Protein AF-A0A060YU80-F1 (afdb_monomer)

InterPro domains:
  IPR000719 Protein kinase domain [PS50011] (148-220)
  IPR001245 Serine-threonine/tyrosine-protein kinase, catalytic domain [PF07714] (148-218)
  IPR003961 Fibronectin type III [PF00041] (17-57)
  IPR003961 Fibronectin type III [PS50853] (1-62)
  IPR003961 Fibronectin type III [cd00063] (3-59)
  IPR011009 Protein kinase-like domain superfamily [SSF56112] (133-217)
  IPR013783 Immunoglobulin-like fold [G3DSA:2.60.40.10] (5-70)
  IPR017441 Protein kinase, ATP binding site [PS00107] (154-180)
  IPR027936 Ephrin, transmembrane domain [PF14575] (77-145)
  IPR036116 Fibronectin type III superfamily [SSF49265] (17-59)
  IPR050449 Ephrin receptor tyrosine kinases [PTHR46877] (9-220)

Organism: Oncorhynchus mykiss (NCBI:txid8022)

Mean predicted aligned error: 19.93 Å

Foldseek 3Di:
DDDDDDDDDDDPPDDDDDDDPDPDDDDDDDDAQDKDWDWDWDADPVGIDDIDDIDIDHHHDDPDPPPPPDPPPVVVVCVVVVVVVVVVVVVVVVVVVVVVVVVVVVVVVVVVVVVVPDPDPDQDQCVVDPDLVVLQVVQFDADDPVQKDFDAFPAADPQGTWTWTWGHDVPDDIDIDIDDDGDPPDDPVSVSVVSSVNSNQSNDDDPPGDHHNGDHDDDD

Solvent-accessible surface area (backbone atoms only — not comparable to full-atom values): 14076 Å² total; per-residue (Å²): 140,88,89,89,84,89,87,82,90,86,78,93,76,86,82,84,90,83,88,70,96,57,101,67,82,87,87,76,90,73,63,62,70,36,80,44,79,45,71,53,59,56,74,57,98,93,42,73,54,71,70,47,79,79,47,75,50,66,40,64,78,64,76,67,82,72,84,74,78,74,77,52,67,65,57,58,50,50,52,54,53,50,51,54,52,50,49,53,50,52,52,50,52,49,52,51,50,49,48,52,49,47,54,56,44,54,59,48,49,61,55,48,64,66,60,75,77,54,82,82,80,69,88,74,64,58,85,78,43,96,46,40,70,57,41,25,65,74,33,30,46,82,47,65,70,90,35,52,43,85,73,47,80,76,47,77,54,97,60,24,48,28,24,35,29,38,40,45,53,91,97,51,75,72,42,82,42,81,45,78,41,77,42,86,89,64,50,73,65,57,52,42,54,56,36,36,54,48,25,56,35,32,72,52,88,51,98,91,49,80,74,59,89,51,42,75,87,81,80,132

Sequence (220 aa):
CVSPPRRLDQNERSYRIIKTSSRNTDIKGLTPLTSYVFHVRARTAAGYGEFSAPFQFMTNSVPAPIIGDGTNSTVLLVSVVGSVVLLLILISAFVISRRRSKYSKAKQDADEEKHLHQGVRIYIDPFTYEDPNQAVREFAKEIDVSCIKIEKVIGIGEFGEVCSGRLKMPGKREICVAIKTLKAGYTDKQRRDFLSEASIMGQFDHPNIIHLEGVVTKCK

Radius of gyration: 48.04 Å; Cα contacts (8 Å, |Δi|>4): 192; chains: 1; bounding box: 80×69×126 Å

pLDDT: mean 79.1, std 18.85, range [28.08, 97.88]

Secondary structure (DSSP, 8-state):
--------------------SSS------PPTT-EEEE----EETTEE-PPPPPEEEEPP--------S-S-HHHHHHHHHHHHHHHHHHHHHHHHHHHHHHHHHHHHHHHHHHHTTSTT-----GGG-S-HHHHHHHHS-B--GGGEEEEEEEEE-SSSEEEEEEE--TTS--EEEEEE-PPTT--HHHHHHHHHHHHHHTT---TTS-----B-----

Structure (mmCIF, N/CA/C/O backbone):
data_AF-A0A060YU80-F1
#
_entry.id   AF-A0A060YU80-F1
#
loop_
_atom_site.group_PDB
_atom_site.id
_atom_site.type_symbol
_atom_site.label_atom_id
_atom_site.label_alt_id
_atom_site.label_comp_id
_atom_site.label_asym_id
_atom_site.label_entity_id
_atom_site.label_seq_id
_atom_site.pdbx_PDB_ins_code
_atom_site.Cartn_x
_atom_site.Cartn_y
_atom_site.Cartn_z
_atom_site.occupancy
_atom_site.B_iso_or_equiv
_atom_site.auth_seq_id
_atom_site.auth_comp_id
_atom_site.auth_asym_id
_atom_site.auth_atom_id
_atom_site.pdbx_PDB_model_num
ATOM 1 N N . CYS A 1 1 ? 44.043 -30.364 -97.089 1.00 31.19 1 CYS A N 1
ATOM 2 C CA . CYS A 1 1 ? 43.587 -31.372 -98.069 1.00 31.19 1 CYS A CA 1
ATOM 3 C C . CYS A 1 1 ? 43.632 -32.764 -97.417 1.00 31.19 1 CYS A C 1
ATOM 5 O O . CYS A 1 1 ? 44.193 -32.871 -96.337 1.00 31.19 1 CYS A O 1
ATOM 7 N N . VAL A 1 2 ? 42.950 -33.753 -98.001 1.00 29.38 2 VAL A N 1
ATOM 8 C CA . VAL A 1 2 ? 42.229 -34.899 -97.386 1.00 29.38 2 VAL A CA 1
ATOM 9 C C . VAL A 1 2 ? 43.074 -36.184 -97.113 1.00 29.38 2 VAL A C 1
ATOM 11 O O . VAL A 1 2 ? 43.822 -36.574 -97.994 1.00 29.38 2 VAL A O 1
ATOM 14 N N . SER A 1 3 ? 42.878 -36.789 -95.915 1.00 28.08 3 SER A N 1
ATOM 15 C CA . SER A 1 3 ? 42.844 -38.197 -95.356 1.00 28.08 3 SER A CA 1
ATOM 16 C C . SER A 1 3 ? 43.769 -39.391 -95.829 1.00 28.08 3 SER A C 1
ATOM 18 O O . SER A 1 3 ? 44.531 -39.212 -96.764 1.00 28.08 3 SER A O 1
ATOM 20 N N . PRO A 1 4 ? 43.772 -40.613 -95.191 1.00 50.97 4 PRO A N 1
ATOM 21 C CA . PRO A 1 4 ? 44.812 -41.147 -94.264 1.00 50.97 4 PRO A CA 1
ATOM 22 C C . PRO A 1 4 ? 45.383 -42.566 -94.618 1.00 50.97 4 PRO A C 1
ATOM 24 O O . PRO A 1 4 ? 45.022 -43.132 -95.649 1.00 50.97 4 PRO A O 1
ATOM 27 N N . PRO A 1 5 ? 46.174 -43.220 -93.724 1.00 38.69 5 PRO A N 1
ATOM 28 C CA . PRO A 1 5 ? 45.724 -44.533 -93.223 1.00 38.69 5 PRO A CA 1
ATOM 29 C C . PRO A 1 5 ? 45.883 -44.796 -91.701 1.00 38.69 5 PRO A C 1
ATOM 31 O O . PRO A 1 5 ? 46.775 -44.298 -91.025 1.00 38.69 5 PRO A O 1
ATOM 34 N N . ARG A 1 6 ? 44.934 -45.624 -91.231 1.00 32.06 6 ARG A N 1
ATOM 35 C CA . ARG A 1 6 ? 44.745 -46.394 -89.969 1.00 32.06 6 ARG A CA 1
ATOM 36 C C . ARG A 1 6 ? 45.991 -47.206 -89.547 1.00 32.06 6 ARG A C 1
ATOM 38 O O . ARG A 1 6 ? 46.773 -47.516 -90.430 1.00 32.06 6 ARG A O 1
ATOM 45 N N . ARG A 1 7 ? 46.247 -47.712 -88.326 1.00 29.56 7 ARG A N 1
ATOM 46 C CA . ARG A 1 7 ? 45.612 -48.040 -87.007 1.00 29.56 7 ARG A CA 1
ATOM 47 C C . ARG A 1 7 ? 46.837 -48.222 -86.041 1.00 29.56 7 ARG A C 1
ATOM 49 O O . ARG A 1 7 ? 47.929 -48.433 -86.551 1.00 29.56 7 ARG A O 1
ATOM 56 N N . LEU A 1 8 ? 46.818 -48.149 -84.708 1.00 31.52 8 LEU A N 1
ATOM 57 C CA . LEU A 1 8 ? 46.013 -48.863 -83.711 1.00 31.52 8 LEU A CA 1
ATOM 58 C C . LEU A 1 8 ? 45.947 -48.043 -82.396 1.00 31.52 8 LEU A C 1
ATOM 60 O O . LEU A 1 8 ? 46.958 -47.534 -81.926 1.00 31.52 8 LEU A O 1
ATOM 64 N N . ASP A 1 9 ? 44.732 -47.980 -81.855 1.00 34.34 9 ASP A N 1
ATOM 65 C CA . ASP A 1 9 ? 44.315 -48.112 -80.450 1.00 34.34 9 ASP A CA 1
ATOM 66 C C . ASP A 1 9 ? 44.888 -47.175 -79.364 1.00 34.34 9 ASP A C 1
ATOM 68 O O . ASP A 1 9 ? 46.003 -47.329 -78.883 1.00 34.34 9 ASP A O 1
ATOM 72 N N . GLN A 1 10 ? 44.037 -46.268 -78.860 1.00 35.19 10 GLN A N 1
ATOM 73 C CA . GLN A 1 10 ? 43.285 -46.433 -77.597 1.00 35.19 10 GLN A CA 1
ATOM 74 C C . GLN A 1 10 ? 42.981 -45.057 -76.958 1.00 35.19 10 GLN A C 1
ATOM 76 O O . GLN A 1 10 ? 43.879 -44.289 -76.620 1.00 35.19 10 GLN A O 1
ATOM 81 N N . ASN A 1 11 ? 41.686 -44.799 -76.746 1.00 36.91 11 ASN A N 1
ATOM 82 C CA . ASN A 1 11 ? 41.065 -43.633 -76.099 1.00 36.91 11 ASN A CA 1
ATOM 83 C C . ASN A 1 11 ? 40.801 -42.407 -77.006 1.00 36.91 11 ASN A C 1
ATOM 85 O O . ASN A 1 11 ? 41.721 -41.723 -77.454 1.00 36.91 11 ASN A O 1
ATOM 89 N N . GLU A 1 12 ? 39.518 -42.105 -77.244 1.00 46.00 12 GLU A N 1
ATOM 90 C CA . GLU A 1 12 ? 39.024 -40.915 -77.953 1.00 46.00 12 GLU A CA 1
ATOM 91 C C . GLU A 1 12 ? 39.434 -39.621 -77.226 1.00 46.00 12 GLU A C 1
ATOM 93 O O . GLU A 1 12 ? 38.666 -39.011 -76.485 1.00 46.00 12 GLU A O 1
ATOM 98 N N . ARG A 1 13 ? 40.665 -39.152 -77.440 1.00 56.94 13 ARG A N 1
ATOM 99 C CA . ARG A 1 13 ? 41.054 -37.785 -77.079 1.00 56.94 13 ARG A CA 1
ATOM 100 C C . ARG A 1 13 ? 40.528 -36.834 -78.148 1.00 56.94 13 ARG A C 1
ATOM 102 O O . ARG A 1 13 ? 41.214 -36.542 -79.126 1.00 56.94 13 ARG A O 1
ATOM 109 N N . SER A 1 14 ? 39.309 -36.334 -77.964 1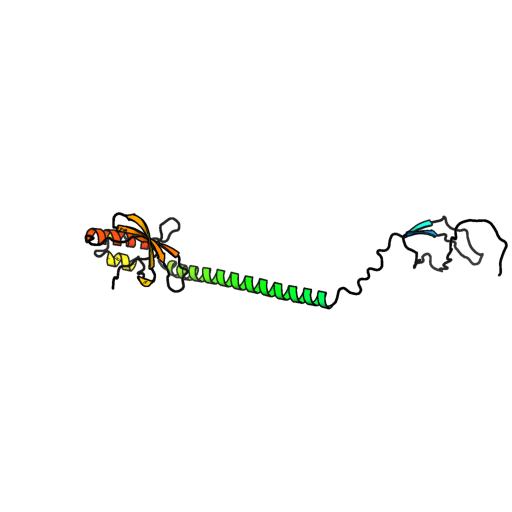.00 68.12 14 SER A N 1
ATOM 110 C CA . SER A 1 14 ? 38.806 -35.205 -78.749 1.00 68.12 14 SER A CA 1
ATOM 111 C C . SER A 1 14 ? 39.713 -33.990 -78.518 1.00 68.12 14 SER A C 1
ATOM 113 O O . SER A 1 14 ? 39.797 -33.491 -77.394 1.00 68.12 14 SER A O 1
ATOM 115 N N . TYR A 1 15 ? 40.403 -33.507 -79.553 1.00 73.44 15 TYR A N 1
ATOM 116 C CA . TYR A 1 15 ? 41.220 -32.294 -79.467 1.00 73.44 15 TYR A CA 1
ATOM 117 C C . TYR A 1 15 ? 40.492 -31.107 -80.104 1.00 73.44 15 TYR A C 1
ATOM 119 O O . TYR A 1 15 ? 39.806 -31.240 -81.116 1.00 73.44 15 TYR A O 1
ATOM 127 N N . ARG A 1 16 ? 40.658 -29.916 -79.519 1.00 80.31 16 ARG A N 1
ATOM 128 C CA . ARG A 1 16 ? 40.102 -28.658 -80.033 1.00 80.31 16 ARG A CA 1
ATOM 129 C C . ARG A 1 16 ? 41.232 -27.661 -80.253 1.00 80.31 16 ARG A C 1
ATOM 131 O O . ARG A 1 16 ? 42.012 -27.410 -79.341 1.00 80.31 16 ARG A O 1
ATOM 138 N N . ILE A 1 17 ? 41.318 -27.084 -81.453 1.00 83.81 17 ILE A N 1
ATOM 139 C CA . ILE A 1 17 ? 42.334 -26.075 -81.789 1.00 83.81 17 ILE A CA 1
ATOM 140 C C . ILE A 1 17 ? 41.702 -24.689 -81.700 1.00 83.81 17 ILE A C 1
ATOM 142 O O . ILE A 1 17 ? 40.735 -24.403 -82.401 1.00 83.81 17 ILE A O 1
ATOM 146 N N . ILE A 1 18 ? 42.283 -23.820 -80.876 1.00 84.69 18 ILE A N 1
ATOM 147 C CA . ILE A 1 18 ? 41.878 -22.419 -80.735 1.00 84.69 18 ILE A CA 1
ATOM 148 C C . ILE A 1 18 ? 42.998 -21.550 -81.305 1.00 84.69 18 ILE A C 1
ATOM 150 O O . ILE A 1 18 ? 44.165 -21.726 -80.962 1.00 84.69 18 ILE A O 1
ATOM 154 N N . LYS A 1 19 ? 42.652 -20.633 -82.213 1.00 87.06 19 LYS A N 1
ATOM 155 C CA . LYS A 1 19 ? 43.592 -19.661 -82.784 1.00 87.06 19 LYS A CA 1
ATOM 156 C C . LYS A 1 19 ? 43.315 -18.299 -82.161 1.00 87.06 19 LYS A C 1
ATOM 158 O O . LYS A 1 19 ? 42.181 -17.839 -82.196 1.00 87.06 19 LYS A O 1
ATOM 163 N N . THR A 1 20 ? 44.349 -17.664 -81.627 1.00 85.94 20 THR A N 1
ATOM 164 C CA . THR A 1 20 ? 44.288 -16.308 -81.074 1.00 85.94 20 THR A CA 1
ATOM 165 C C . THR A 1 20 ? 45.478 -15.502 -81.588 1.00 85.94 20 THR A C 1
ATOM 167 O O . THR A 1 20 ? 46.553 -16.058 -81.818 1.00 85.94 20 THR A O 1
ATOM 170 N N . SER A 1 21 ? 45.275 -14.205 -81.813 1.00 84.62 21 SER A N 1
ATOM 171 C CA . SER A 1 21 ? 46.341 -13.234 -82.093 1.00 84.62 21 SER A CA 1
ATOM 172 C C . SER A 1 21 ? 46.919 -12.619 -80.812 1.00 84.62 21 SER A C 1
ATOM 174 O O . SER A 1 21 ? 47.968 -11.982 -80.859 1.00 84.62 21 SER A O 1
ATOM 176 N N . SER A 1 22 ? 46.250 -12.817 -79.673 1.00 86.56 22 SER A N 1
ATOM 177 C CA . SER A 1 22 ? 46.663 -12.328 -78.355 1.00 86.56 22 SER A CA 1
ATOM 178 C C . SER A 1 22 ? 47.533 -13.352 -77.625 1.00 86.56 22 SER A C 1
ATOM 180 O O . SER A 1 22 ? 47.470 -14.550 -77.891 1.00 86.56 22 SER A O 1
ATOM 182 N N . ARG A 1 23 ? 48.321 -12.898 -76.640 1.00 84.88 23 ARG A N 1
ATOM 183 C CA . ARG A 1 23 ? 49.135 -13.783 -75.779 1.00 84.88 23 ARG A CA 1
ATOM 184 C C . ARG A 1 23 ? 48.319 -14.545 -74.719 1.00 84.88 23 ARG A C 1
ATOM 186 O O . ARG A 1 23 ? 48.899 -15.296 -73.944 1.00 84.88 23 ARG A O 1
ATOM 193 N N . ASN A 1 24 ? 46.998 -14.365 -74.678 1.00 84.12 24 ASN A N 1
ATOM 194 C CA . ASN A 1 24 ? 46.066 -15.081 -73.806 1.00 84.12 24 ASN A CA 1
ATOM 195 C C . ASN A 1 24 ? 44.767 -15.438 -74.561 1.00 84.12 24 ASN A C 1
ATOM 197 O O . ASN A 1 24 ? 44.480 -14.897 -75.634 1.00 84.12 24 ASN A O 1
ATOM 201 N N . THR A 1 25 ? 44.005 -16.395 -74.028 1.00 83.94 25 THR A N 1
ATOM 202 C CA . THR A 1 25 ? 42.671 -16.766 -74.522 1.00 83.94 25 THR A CA 1
ATOM 203 C C . THR A 1 25 ? 41.894 -17.513 -73.436 1.00 83.94 25 THR A C 1
ATOM 205 O O . THR A 1 25 ? 42.474 -18.337 -72.729 1.00 83.94 25 THR A O 1
ATOM 208 N N . ASP A 1 26 ? 40.591 -17.245 -73.323 1.00 84.75 26 ASP A N 1
ATOM 209 C CA . ASP A 1 26 ? 39.707 -17.929 -72.377 1.00 84.75 26 ASP A CA 1
ATOM 210 C C . ASP A 1 26 ? 39.054 -19.152 -73.023 1.00 84.75 26 ASP A C 1
ATOM 212 O O . ASP A 1 26 ? 38.343 -19.053 -74.028 1.00 84.75 26 ASP A O 1
ATOM 216 N N . ILE A 1 27 ? 39.241 -20.321 -72.412 1.00 82.75 27 ILE A N 1
ATOM 217 C CA . ILE A 1 27 ? 38.689 -21.584 -72.904 1.00 82.75 27 ILE A CA 1
ATOM 218 C C . ILE A 1 27 ? 37.433 -21.924 -72.099 1.00 82.75 27 ILE A C 1
ATOM 220 O O . ILE A 1 27 ? 37.511 -22.372 -70.959 1.00 82.75 27 ILE A O 1
ATOM 224 N N . LYS A 1 28 ? 36.260 -21.717 -72.707 1.00 82.38 28 LYS A N 1
ATOM 225 C CA . LYS A 1 28 ? 34.949 -21.984 -72.090 1.00 82.38 28 LYS A CA 1
ATOM 226 C C . LYS A 1 28 ? 34.367 -23.335 -72.529 1.00 82.38 28 LYS A C 1
ATOM 228 O O . LYS A 1 28 ? 34.783 -23.910 -73.545 1.00 82.38 28 LYS A O 1
ATOM 233 N N . GLY A 1 29 ? 33.381 -23.814 -71.765 1.00 78.81 29 GLY A N 1
ATOM 234 C CA . GLY A 1 29 ? 32.619 -25.032 -72.066 1.00 78.81 29 GLY A CA 1
ATOM 235 C C . GLY A 1 29 ? 33.415 -26.324 -71.877 1.00 78.81 29 GLY A C 1
ATOM 236 O O . GLY A 1 29 ? 33.301 -27.229 -72.696 1.00 78.81 29 GLY A O 1
ATOM 237 N N . LEU A 1 30 ? 34.270 -26.380 -70.853 1.00 82.25 30 LEU A N 1
ATOM 238 C CA . LEU A 1 30 ? 34.948 -27.612 -70.452 1.00 82.25 30 LEU A CA 1
ATOM 239 C C . LEU A 1 30 ? 33.986 -28.475 -69.628 1.00 82.25 30 LEU A C 1
ATOM 241 O O . LEU A 1 30 ? 33.273 -27.956 -68.767 1.00 82.25 30 LEU A O 1
ATOM 245 N N . THR A 1 31 ? 33.977 -29.779 -69.880 1.00 80.38 31 THR A N 1
ATOM 246 C CA . THR A 1 31 ? 33.175 -30.736 -69.117 1.00 80.38 31 THR A CA 1
ATOM 247 C C . THR A 1 31 ? 33.668 -30.760 -67.666 1.00 80.38 31 THR A C 1
ATOM 249 O O . THR A 1 31 ? 34.886 -30.756 -67.452 1.00 80.38 31 THR A O 1
ATOM 252 N N . PRO A 1 32 ? 32.777 -30.755 -66.657 1.00 80.25 32 PRO A N 1
ATOM 253 C CA . PRO A 1 32 ? 33.172 -30.889 -65.255 1.00 80.25 32 PRO A CA 1
ATOM 254 C C . PRO A 1 32 ? 33.899 -32.210 -64.984 1.00 80.25 32 PRO A C 1
ATOM 256 O O . PRO A 1 32 ? 33.696 -33.191 -65.701 1.00 80.25 32 PRO A O 1
ATOM 259 N N . LEU A 1 33 ? 34.726 -32.241 -63.935 1.00 78.69 33 LEU A N 1
ATOM 260 C CA . LEU A 1 33 ? 35.440 -33.439 -63.475 1.00 78.69 33 LEU A CA 1
ATOM 261 C C . LEU A 1 33 ? 36.264 -34.141 -64.572 1.00 78.69 33 LEU A C 1
ATOM 263 O O . LEU A 1 33 ? 36.452 -35.355 -64.549 1.00 78.69 33 LEU A O 1
ATOM 267 N N . THR A 1 34 ? 36.731 -33.379 -65.561 1.00 79.69 34 THR A N 1
ATOM 268 C CA . THR A 1 34 ? 37.419 -33.901 -66.744 1.00 79.69 34 THR A CA 1
ATOM 269 C C . THR A 1 34 ? 38.826 -33.319 -66.812 1.00 79.69 34 THR A C 1
ATOM 271 O O . THR A 1 34 ? 39.027 -32.115 -66.637 1.00 79.69 34 THR A O 1
ATOM 274 N N . SER A 1 35 ? 39.815 -34.182 -67.055 1.00 81.56 35 SER A N 1
ATOM 275 C CA . SER A 1 35 ? 41.212 -33.777 -67.232 1.00 81.56 35 SER A CA 1
ATOM 276 C C . SER A 1 35 ? 41.469 -33.346 -68.675 1.00 81.56 35 SER A C 1
ATOM 278 O O . SER A 1 35 ? 41.198 -34.097 -69.614 1.00 81.56 35 SER A O 1
ATOM 280 N N . TYR A 1 36 ? 42.004 -32.139 -68.850 1.00 80.88 36 TYR A N 1
ATOM 281 C CA . TYR A 1 36 ? 42.366 -31.565 -70.141 1.00 80.88 36 TYR A CA 1
ATOM 282 C C . TYR A 1 36 ? 43.872 -31.328 -70.231 1.00 80.88 36 TYR A C 1
ATOM 284 O O . TYR A 1 36 ? 44.515 -30.931 -69.259 1.00 80.88 36 TYR A O 1
ATOM 292 N N . VAL A 1 37 ? 44.425 -31.529 -71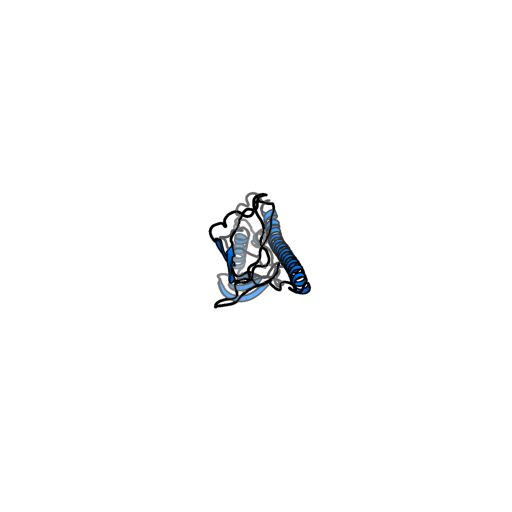.430 1.00 85.31 37 VAL A N 1
ATOM 293 C CA . VAL A 1 37 ? 45.830 -31.249 -71.747 1.00 85.31 37 VAL A CA 1
ATOM 294 C C . VAL A 1 37 ? 45.896 -30.122 -72.768 1.00 85.31 37 VAL A C 1
ATOM 296 O O . VAL A 1 37 ? 45.290 -30.208 -73.837 1.00 85.31 37 VAL A O 1
ATOM 299 N N . PHE A 1 38 ? 46.651 -29.075 -72.449 1.00 86.69 38 PHE A N 1
ATOM 300 C CA . PHE A 1 38 ? 46.834 -27.905 -73.296 1.00 86.69 38 PHE A CA 1
ATOM 301 C C . PHE A 1 38 ? 48.263 -27.836 -73.835 1.00 86.69 38 PHE A C 1
ATOM 303 O O . PHE A 1 38 ? 49.231 -27.985 -73.089 1.00 86.69 38 PHE A O 1
ATOM 310 N N . HIS A 1 39 ? 48.376 -27.557 -75.134 1.00 86.75 39 HIS A N 1
ATOM 311 C CA . HIS A 1 39 ? 49.628 -27.252 -75.822 1.00 86.75 39 HIS A CA 1
ATOM 312 C C . HIS A 1 39 ? 49.459 -25.963 -76.622 1.00 86.75 39 HIS A C 1
ATOM 314 O O . HIS A 1 39 ? 48.456 -25.785 -77.317 1.00 86.75 39 HIS A O 1
ATOM 320 N N . VAL A 1 40 ? 50.451 -25.080 -76.561 1.00 89.75 40 VAL A N 1
ATOM 321 C CA . VAL A 1 40 ? 50.448 -23.801 -77.278 1.00 89.75 40 VAL A CA 1
ATOM 322 C C . VAL A 1 40 ? 51.640 -23.766 -78.222 1.00 89.75 40 VAL A C 1
ATOM 324 O O . VAL A 1 40 ? 52.723 -24.205 -77.864 1.00 89.75 40 VAL A O 1
ATOM 327 N N . ARG A 1 41 ? 51.464 -23.235 -79.432 1.00 90.75 41 ARG A N 1
ATOM 328 C CA . ARG A 1 41 ? 52.575 -22.939 -80.347 1.00 90.75 41 ARG A CA 1
ATOM 329 C C . ARG A 1 41 ? 52.360 -21.599 -81.027 1.00 90.75 41 ARG A C 1
ATOM 331 O O . ARG A 1 41 ? 51.221 -21.235 -81.328 1.00 90.75 41 ARG A O 1
ATOM 338 N N . ALA A 1 42 ? 53.445 -20.885 -81.300 1.00 90.06 42 ALA A N 1
ATOM 339 C CA . ALA A 1 42 ? 53.392 -19.632 -82.045 1.00 90.06 42 ALA A CA 1
ATOM 340 C C . ALA A 1 42 ? 53.289 -19.891 -83.558 1.00 90.06 42 ALA A C 1
ATOM 342 O O . ALA A 1 42 ? 53.769 -20.907 -84.061 1.00 90.06 42 ALA A O 1
ATOM 343 N N . ARG A 1 43 ? 52.679 -18.961 -84.301 1.00 88.38 43 ARG A N 1
ATOM 344 C CA . ARG A 1 43 ? 52.679 -18.953 -85.771 1.00 88.38 43 ARG A CA 1
ATOM 345 C C . ARG A 1 43 ? 53.272 -17.636 -86.261 1.00 88.38 43 ARG A C 1
ATOM 347 O O . ARG A 1 43 ? 52.785 -16.577 -85.877 1.00 88.38 43 ARG A O 1
ATOM 354 N N . THR A 1 44 ? 54.277 -17.710 -87.124 1.00 85.50 44 THR A N 1
ATOM 355 C CA . THR A 1 44 ? 54.897 -16.565 -87.805 1.00 85.50 44 THR A CA 1
ATOM 356 C C . THR A 1 44 ? 54.714 -16.695 -89.321 1.00 85.50 44 THR A C 1
ATOM 358 O O . THR A 1 44 ? 54.143 -17.677 -89.805 1.00 85.50 44 THR A O 1
ATOM 361 N N . ALA A 1 45 ? 55.192 -15.715 -90.092 1.00 86.19 45 ALA A N 1
ATOM 362 C CA . ALA A 1 45 ? 55.184 -15.787 -91.557 1.00 86.19 45 ALA A CA 1
ATOM 363 C C . ALA A 1 45 ? 55.983 -16.991 -92.102 1.00 86.19 45 ALA A C 1
ATOM 365 O O . ALA A 1 45 ? 55.664 -17.491 -93.176 1.00 86.19 45 ALA A O 1
ATOM 366 N N . ALA A 1 46 ? 56.965 -17.490 -91.339 1.00 83.31 46 ALA A N 1
ATOM 367 C CA . ALA A 1 46 ? 57.776 -18.656 -91.689 1.00 83.31 46 ALA A CA 1
ATOM 368 C C . ALA A 1 46 ? 57.107 -20.006 -91.354 1.00 83.31 46 ALA A C 1
ATOM 370 O O . ALA A 1 46 ? 57.602 -21.047 -91.772 1.00 83.31 46 ALA A O 1
ATOM 371 N N . GLY A 1 47 ? 55.988 -20.014 -90.615 1.00 88.56 47 GLY A N 1
ATOM 372 C CA . GLY A 1 47 ? 55.260 -21.237 -90.266 1.00 88.56 47 GLY A CA 1
ATOM 373 C C . GLY A 1 47 ? 54.879 -21.339 -88.790 1.00 88.56 47 GLY A C 1
ATOM 374 O O . GLY A 1 47 ? 54.731 -20.340 -88.088 1.00 88.56 47 GLY A O 1
ATOM 375 N N . TYR A 1 48 ? 54.653 -22.567 -88.327 1.00 89.31 48 TYR A N 1
ATOM 376 C CA . TYR A 1 48 ? 54.363 -22.864 -86.924 1.00 89.31 48 TYR A CA 1
ATOM 377 C C . TYR A 1 48 ? 55.660 -23.190 -86.181 1.00 89.31 48 TYR A C 1
ATOM 379 O O . TYR A 1 48 ? 56.450 -23.987 -86.674 1.00 89.31 48 TYR A O 1
ATOM 387 N N . GLY A 1 49 ? 55.853 -22.595 -85.005 1.00 87.88 49 GLY A N 1
ATOM 388 C CA . GLY A 1 49 ? 56.927 -22.975 -84.090 1.00 87.88 49 GLY A CA 1
ATOM 389 C C . GLY A 1 49 ? 56.612 -24.260 -83.320 1.00 87.88 49 GLY A C 1
ATOM 390 O O . GLY A 1 49 ? 55.521 -24.829 -83.445 1.00 87.88 49 GLY A O 1
ATOM 391 N N . GLU A 1 50 ? 57.569 -24.671 -82.492 1.00 90.38 50 GLU A N 1
ATOM 392 C CA . GLU A 1 50 ? 57.442 -25.820 -81.596 1.00 90.38 50 GLU A CA 1
ATOM 393 C C . GLU A 1 50 ? 56.304 -25.648 -80.581 1.00 90.38 50 GLU A C 1
ATOM 395 O O . GLU A 1 50 ? 55.921 -24.532 -80.206 1.00 90.38 50 GLU A O 1
ATOM 400 N N . PHE A 1 51 ? 55.749 -26.777 -80.143 1.00 89.06 51 PHE A N 1
ATOM 401 C CA . PHE A 1 51 ? 54.755 -26.789 -79.076 1.00 89.06 51 PHE A CA 1
ATOM 402 C C . PHE A 1 51 ? 55.403 -26.551 -77.711 1.00 89.06 51 PHE A C 1
ATOM 404 O O . PHE A 1 51 ? 56.510 -27.002 -77.428 1.00 89.06 51 PHE A O 1
ATOM 411 N N . SER A 1 52 ? 54.666 -25.874 -76.835 1.00 88.94 52 SER A N 1
ATOM 412 C CA . SER A 1 52 ? 54.997 -25.743 -75.424 1.00 88.94 52 SER A CA 1
ATOM 413 C C . SER A 1 52 ? 54.929 -27.093 -74.707 1.00 88.94 52 SER A C 1
ATOM 415 O O . SER A 1 52 ? 54.245 -28.025 -75.151 1.00 88.94 52 SER A O 1
ATOM 417 N N . ALA A 1 53 ? 55.556 -27.152 -73.529 1.00 85.12 53 ALA A N 1
ATOM 418 C CA . ALA A 1 53 ? 55.339 -28.242 -72.586 1.00 85.12 53 ALA A CA 1
ATOM 419 C C . ALA A 1 53 ? 53.829 -28.424 -72.300 1.00 85.12 53 ALA A C 1
ATOM 421 O O . ALA A 1 53 ? 53.097 -27.424 -72.255 1.00 85.12 53 ALA A O 1
ATOM 422 N N . PRO A 1 54 ? 53.351 -29.675 -72.143 1.00 83.19 54 PRO A N 1
ATOM 423 C CA . PRO A 1 54 ? 51.953 -29.951 -71.840 1.00 83.19 54 PRO A CA 1
ATOM 424 C C . PRO A 1 54 ? 51.578 -29.355 -70.489 1.00 83.19 54 PRO A C 1
ATOM 426 O O . PRO A 1 54 ? 52.211 -29.647 -69.476 1.00 83.19 54 PRO A O 1
ATOM 429 N N . PHE A 1 55 ? 50.499 -28.584 -70.466 1.00 82.19 55 PHE A N 1
ATOM 430 C CA . PHE A 1 55 ? 49.870 -28.158 -69.225 1.00 82.19 55 PHE A CA 1
ATOM 431 C C . PHE A 1 55 ? 48.607 -28.984 -68.993 1.00 82.19 55 PHE A C 1
ATOM 433 O O . PHE A 1 55 ? 47.698 -28.969 -69.824 1.00 82.19 55 PHE A O 1
ATOM 440 N N . GLN A 1 56 ? 48.561 -29.730 -67.889 1.00 81.81 56 GLN A N 1
ATOM 441 C CA . GLN A 1 56 ? 47.404 -30.547 -67.528 1.00 81.81 56 GLN A CA 1
ATOM 442 C C . GLN A 1 56 ? 46.578 -29.844 -66.459 1.00 81.81 56 GLN A C 1
ATOM 444 O O . GLN A 1 56 ? 47.118 -29.365 -65.464 1.00 81.81 56 GLN A O 1
ATOM 449 N N . PHE A 1 57 ? 45.267 -29.804 -66.662 1.00 78.88 57 PHE A N 1
ATOM 450 C CA . PHE A 1 57 ? 44.338 -29.191 -65.725 1.00 78.88 57 PHE A CA 1
ATOM 451 C C . PHE A 1 57 ? 43.052 -30.011 -65.638 1.00 78.88 57 PHE A C 1
ATOM 453 O O . PHE A 1 57 ? 42.454 -30.339 -66.664 1.00 78.88 57 PHE A O 1
ATOM 460 N N . MET A 1 58 ? 42.613 -30.317 -64.416 1.00 79.50 58 MET A N 1
ATOM 461 C CA . MET A 1 58 ? 41.338 -30.983 -64.159 1.00 79.50 58 MET A CA 1
ATOM 462 C C . MET A 1 58 ? 40.296 -29.953 -63.735 1.00 79.50 58 MET A C 1
ATOM 464 O O . MET A 1 58 ? 40.529 -29.160 -62.823 1.00 79.50 58 MET A O 1
ATOM 468 N N . THR A 1 59 ? 39.141 -29.961 -64.394 1.00 78.25 59 THR A N 1
ATOM 469 C CA . THR A 1 59 ? 38.021 -29.109 -63.994 1.00 78.25 59 THR A CA 1
ATOM 470 C C . THR A 1 59 ? 37.435 -29.611 -62.676 1.00 78.25 59 THR A C 1
ATOM 472 O O . THR A 1 59 ? 37.094 -30.784 -62.531 1.00 78.25 59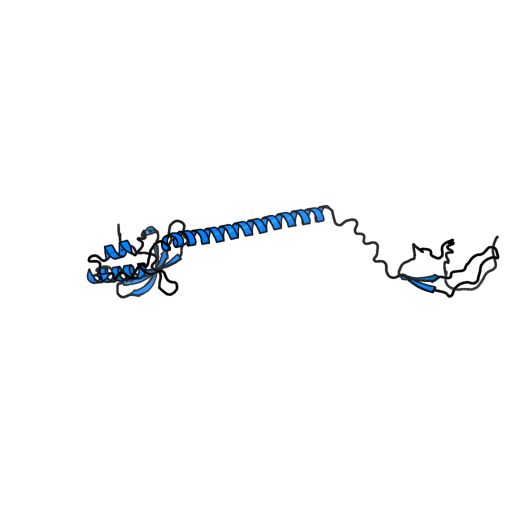 THR A O 1
ATOM 475 N N . ASN A 1 60 ? 37.304 -28.719 -61.696 1.00 71.50 60 ASN A N 1
ATOM 476 C CA . ASN A 1 60 ? 36.619 -29.038 -60.445 1.00 71.50 60 ASN A CA 1
ATOM 477 C C . ASN A 1 60 ? 35.111 -29.202 -60.689 1.00 71.50 60 ASN A C 1
ATOM 479 O O . ASN A 1 60 ? 34.582 -28.721 -61.695 1.00 71.50 60 ASN A O 1
ATOM 483 N N . SER A 1 61 ? 34.411 -29.877 -59.7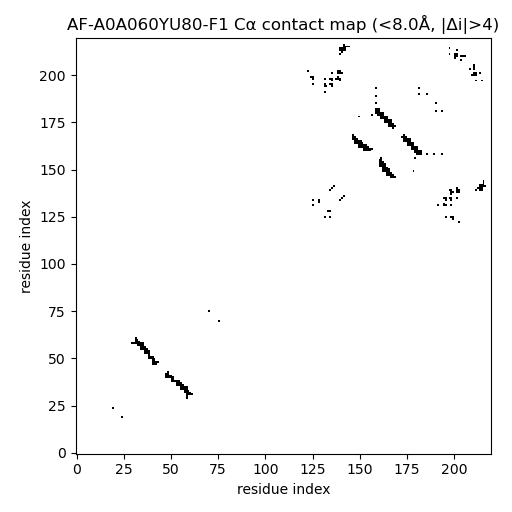72 1.00 53.12 61 SER A N 1
ATOM 484 C CA . SER A 1 61 ? 32.950 -29.943 -59.790 1.00 53.12 61 SER A CA 1
ATOM 485 C C . SER A 1 61 ? 32.392 -28.522 -59.793 1.00 53.12 61 SER A C 1
ATOM 487 O O . SER A 1 61 ? 32.480 -27.810 -58.791 1.00 53.12 61 SER A O 1
ATOM 489 N N . VAL A 1 62 ? 31.823 -28.092 -60.916 1.00 55.00 62 VAL A N 1
ATOM 490 C CA . VAL A 1 62 ? 30.903 -26.959 -60.887 1.00 55.00 62 VAL A CA 1
ATOM 491 C C . VAL A 1 62 ? 29.763 -27.430 -59.982 1.00 55.00 62 VAL A C 1
ATOM 493 O O . VAL A 1 62 ? 29.285 -28.552 -60.195 1.00 55.00 62 VAL A O 1
ATOM 496 N N . PRO A 1 63 ? 29.327 -26.661 -58.966 1.00 48.09 63 PRO A N 1
ATOM 497 C CA . PRO A 1 63 ? 28.006 -26.905 -58.412 1.00 48.09 63 PRO A CA 1
ATOM 498 C C . PRO A 1 63 ? 27.086 -26.994 -59.626 1.00 48.09 63 PRO A C 1
ATOM 500 O O . PRO A 1 63 ? 27.187 -26.140 -60.515 1.00 48.09 63 PRO A O 1
ATOM 503 N N . ALA A 1 64 ? 26.279 -28.053 -59.727 1.00 46.91 64 ALA A N 1
ATOM 504 C CA . ALA A 1 64 ? 25.226 -28.118 -60.734 1.00 46.91 64 ALA A CA 1
ATOM 505 C C . ALA A 1 64 ? 24.586 -26.726 -60.844 1.00 46.91 64 ALA A C 1
ATOM 507 O O . ALA A 1 64 ? 24.516 -26.056 -59.805 1.00 46.91 64 ALA A O 1
ATOM 508 N N . PRO A 1 65 ? 24.166 -26.253 -62.036 1.00 45.19 65 PRO A N 1
ATOM 509 C CA . PRO A 1 65 ? 23.382 -25.031 -62.091 1.00 45.19 65 PRO A CA 1
ATOM 510 C C . PRO A 1 65 ? 22.281 -25.224 -61.062 1.00 45.19 65 PRO A C 1
ATOM 512 O O . PRO A 1 65 ? 21.470 -26.143 -61.189 1.00 45.19 65 PRO A O 1
ATOM 515 N N . ILE A 1 66 ? 22.369 -24.473 -59.960 1.00 44.28 66 ILE A N 1
ATOM 516 C CA . ILE A 1 66 ? 21.358 -24.529 -58.931 1.00 44.28 66 ILE A CA 1
ATOM 517 C C . ILE A 1 66 ? 20.140 -24.119 -59.727 1.00 44.28 66 ILE A C 1
ATOM 519 O O . ILE A 1 66 ? 20.091 -23.008 -60.258 1.00 44.28 66 ILE A O 1
ATOM 523 N N . ILE A 1 67 ? 19.208 -25.053 -59.892 1.00 43.66 67 ILE A N 1
ATOM 524 C CA . ILE A 1 67 ? 17.833 -24.734 -60.227 1.00 43.66 67 ILE A CA 1
ATOM 525 C C . ILE A 1 67 ? 17.343 -23.945 -59.007 1.00 43.66 67 ILE A C 1
ATOM 527 O O . ILE A 1 67 ? 16.739 -24.465 -58.080 1.00 43.66 67 ILE A O 1
ATOM 531 N N . GLY A 1 68 ? 17.783 -22.694 -58.957 1.00 44.62 68 GLY A N 1
ATOM 532 C CA . GLY A 1 68 ? 17.320 -21.594 -58.146 1.00 44.62 68 GLY A CA 1
ATOM 533 C C . GLY A 1 68 ? 16.588 -20.660 -59.091 1.00 44.62 68 GLY A C 1
ATOM 534 O O . GLY A 1 68 ? 16.843 -19.464 -59.111 1.00 44.62 68 GLY A O 1
ATOM 535 N N . ASP A 1 69 ? 15.728 -21.246 -59.918 1.00 49.25 69 ASP A N 1
ATOM 536 C CA . ASP A 1 69 ? 14.602 -20.562 -60.515 1.00 49.25 69 ASP A CA 1
ATOM 537 C C . ASP A 1 69 ? 13.370 -21.225 -59.893 1.00 49.25 69 ASP A C 1
ATOM 539 O O . ASP A 1 69 ? 13.047 -22.373 -60.200 1.00 49.25 69 ASP A O 1
ATOM 543 N N . GLY A 1 70 ? 12.794 -20.564 -58.883 1.00 52.78 70 GLY A N 1
ATOM 544 C CA . GLY A 1 70 ? 11.613 -21.057 -58.171 1.00 52.78 70 GLY A CA 1
ATOM 545 C C . GLY A 1 70 ? 11.716 -21.210 -56.649 1.00 52.78 70 GLY A C 1
ATOM 546 O O . GLY A 1 70 ? 11.105 -22.122 -56.098 1.00 52.78 70 GLY A O 1
ATOM 547 N N . THR A 1 71 ? 12.382 -20.313 -55.910 1.00 56.69 71 THR A N 1
ATOM 548 C CA . THR A 1 71 ? 11.839 -19.999 -54.575 1.00 56.69 71 THR A CA 1
ATOM 549 C C . THR A 1 71 ? 10.596 -19.149 -54.809 1.00 56.69 71 THR A C 1
ATOM 551 O O . THR A 1 71 ? 10.686 -17.997 -55.224 1.00 56.69 71 THR A O 1
ATOM 554 N N . ASN A 1 72 ? 9.423 -19.768 -54.647 1.00 62.75 72 ASN A N 1
ATOM 555 C CA . ASN A 1 72 ? 8.112 -19.175 -54.912 1.00 62.75 72 ASN A CA 1
ATOM 556 C C . ASN A 1 72 ? 8.077 -17.708 -54.453 1.00 62.75 72 ASN A C 1
ATOM 558 O O . ASN A 1 72 ? 8.176 -17.438 -53.257 1.00 62.75 72 ASN A O 1
ATOM 562 N N . SER A 1 73 ? 7.942 -16.760 -55.387 1.00 62.88 73 SER A N 1
ATOM 563 C CA . SER A 1 73 ? 7.882 -15.316 -55.094 1.00 62.88 73 SER A CA 1
ATOM 564 C C . SER A 1 73 ? 6.867 -14.993 -53.981 1.00 62.88 73 SER A C 1
ATOM 566 O O . SER A 1 73 ? 7.091 -14.113 -53.152 1.00 62.88 73 SER A O 1
ATOM 568 N N . THR A 1 74 ? 5.803 -15.797 -53.883 1.00 59.09 74 THR A N 1
ATOM 569 C CA . THR A 1 74 ? 4.807 -15.775 -52.806 1.00 59.09 74 THR A 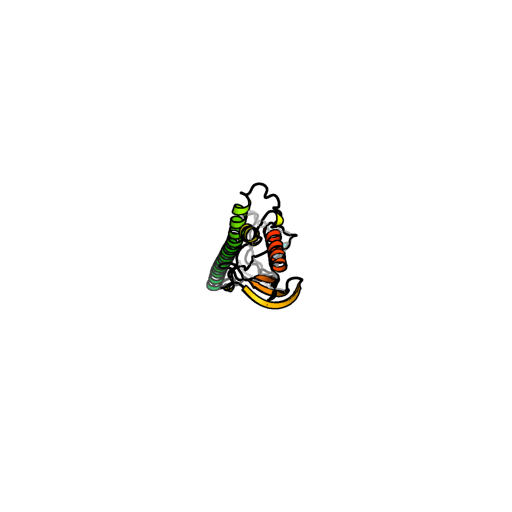CA 1
ATOM 570 C C . THR A 1 74 ? 5.376 -16.107 -51.423 1.00 59.09 74 THR A C 1
ATOM 572 O O . THR A 1 74 ? 5.014 -15.449 -50.457 1.00 59.09 74 THR A O 1
ATOM 575 N N . VAL A 1 75 ? 6.293 -17.069 -51.296 1.00 69.38 75 VAL A N 1
ATOM 576 C CA .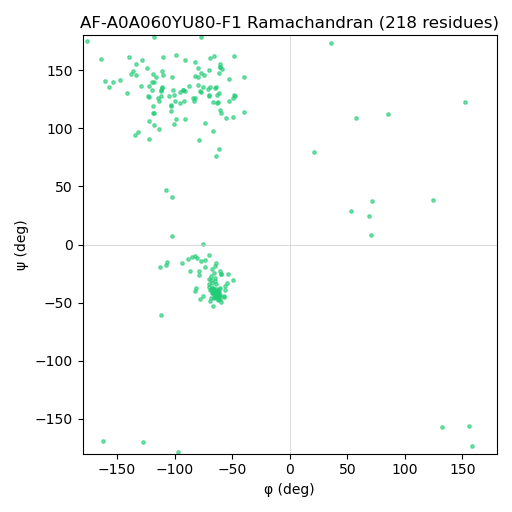 VAL A 1 75 ? 6.946 -17.429 -50.023 1.00 69.38 75 VAL A CA 1
ATOM 577 C C . VAL A 1 75 ? 7.890 -16.318 -49.562 1.00 69.38 75 VAL A C 1
ATOM 579 O O . VAL A 1 75 ? 7.901 -15.979 -48.379 1.00 69.38 75 VAL A O 1
ATOM 582 N N . LEU A 1 76 ? 8.623 -15.689 -50.487 1.00 69.88 76 LEU A N 1
ATOM 583 C CA . LEU A 1 76 ? 9.460 -14.526 -50.171 1.00 69.88 76 LEU A CA 1
ATOM 584 C C . LEU A 1 76 ? 8.605 -13.324 -49.740 1.00 69.88 76 LEU A C 1
ATOM 586 O O . LEU A 1 76 ? 8.893 -12.711 -48.714 1.00 69.88 76 LEU A O 1
ATOM 590 N N . LEU A 1 77 ? 7.511 -13.033 -50.452 1.00 70.81 77 LEU A N 1
ATOM 591 C CA . LEU A 1 77 ? 6.564 -11.977 -50.077 1.00 70.81 77 LEU A CA 1
ATOM 592 C C . LEU A 1 77 ? 5.918 -12.230 -48.708 1.00 70.81 77 LEU A C 1
ATOM 594 O O . LEU A 1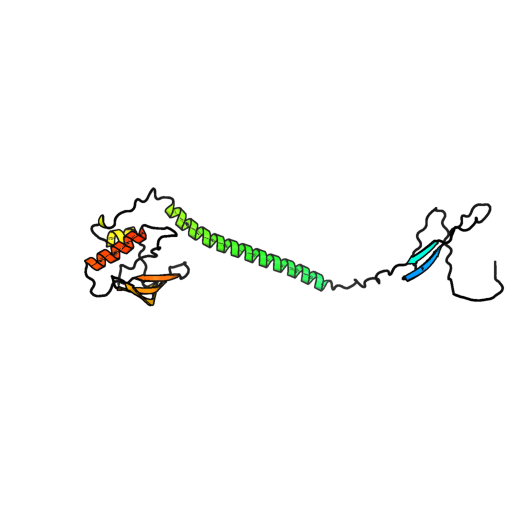 77 ? 5.903 -11.330 -47.871 1.00 70.81 77 LEU A O 1
ATOM 598 N N . VAL A 1 78 ? 5.438 -13.448 -48.438 1.00 77.94 78 VAL A N 1
ATOM 599 C CA . VAL A 1 78 ? 4.833 -13.810 -47.143 1.00 77.94 78 VAL A CA 1
ATOM 600 C C . VAL A 1 78 ? 5.853 -13.714 -46.006 1.00 77.94 78 VAL A C 1
ATOM 602 O O . VAL A 1 78 ? 5.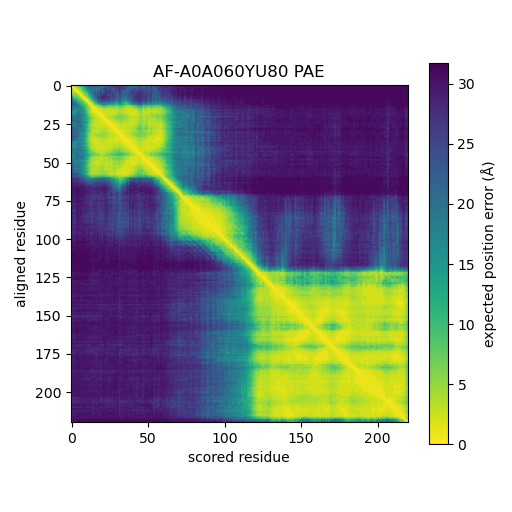519 -13.216 -44.932 1.00 77.94 78 VAL A O 1
ATOM 605 N N . SER A 1 79 ? 7.109 -14.106 -46.237 1.00 82.75 79 SER A N 1
ATOM 606 C CA . SER A 1 79 ? 8.176 -13.970 -45.238 1.00 82.75 79 SER A CA 1
ATOM 607 C C . SER A 1 79 ? 8.510 -12.504 -44.939 1.00 82.75 79 SER A C 1
ATOM 609 O O . SER A 1 79 ? 8.719 -12.133 -43.780 1.00 82.75 79 SER A O 1
ATOM 611 N N . VAL A 1 80 ? 8.543 -11.644 -45.960 1.00 87.88 80 VAL A N 1
ATOM 612 C CA . VAL A 1 80 ? 8.813 -10.208 -45.788 1.00 87.88 80 VAL A CA 1
ATOM 613 C C . VAL A 1 80 ? 7.649 -9.529 -45.063 1.00 87.88 80 VAL A C 1
ATOM 615 O O . VAL A 1 80 ? 7.865 -8.832 -44.076 1.00 87.88 80 VAL A O 1
ATOM 618 N N . VAL A 1 81 ? 6.405 -9.798 -45.462 1.00 89.62 81 VAL A N 1
ATOM 619 C CA . VAL A 1 81 ? 5.216 -9.239 -44.797 1.00 89.62 81 VAL A CA 1
ATOM 620 C C . VAL A 1 81 ? 5.105 -9.738 -43.352 1.00 89.62 81 VAL A C 1
ATOM 622 O O . VAL A 1 81 ? 4.880 -8.942 -42.441 1.00 89.62 81 VAL A O 1
ATOM 625 N N . GLY A 1 82 ? 5.333 -11.032 -43.115 1.00 90.38 82 GLY A N 1
ATOM 626 C CA . GLY A 1 82 ? 5.299 -11.626 -41.779 1.00 90.38 82 GLY A CA 1
ATOM 627 C C . GLY A 1 82 ? 6.338 -11.026 -40.830 1.00 90.38 82 GLY A C 1
ATOM 628 O O . GLY A 1 82 ? 6.021 -10.732 -39.678 1.00 90.38 82 GLY A O 1
ATOM 629 N N . SER A 1 83 ? 7.557 -10.772 -41.315 1.00 90.88 83 SER A N 1
ATOM 630 C CA . SER A 1 83 ? 8.611 -10.150 -40.502 1.00 90.88 83 SER A CA 1
ATOM 631 C C . SER A 1 83 ? 8.307 -8.689 -40.150 1.00 90.88 83 SER A C 1
ATOM 633 O O . SER A 1 83 ? 8.515 -8.287 -39.005 1.00 90.88 83 SER A O 1
ATOM 635 N N . VAL A 1 84 ? 7.729 -7.913 -41.073 1.00 95.31 84 VAL A N 1
ATOM 636 C CA . VAL A 1 84 ? 7.287 -6.533 -40.799 1.00 95.31 84 VAL A CA 1
ATOM 637 C C . VAL A 1 84 ? 6.157 -6.509 -39.765 1.00 95.31 84 VAL A C 1
ATOM 639 O O . VAL A 1 84 ? 6.219 -5.736 -38.810 1.00 95.31 84 VAL A O 1
ATOM 642 N N . VAL A 1 85 ? 5.154 -7.384 -39.895 1.00 95.94 85 VAL A N 1
ATOM 643 C CA . VAL A 1 85 ? 4.049 -7.480 -38.925 1.00 95.94 85 VAL A CA 1
ATOM 644 C C . VAL A 1 85 ? 4.561 -7.896 -37.543 1.00 95.94 85 VAL A C 1
ATOM 646 O O . VAL A 1 85 ? 4.180 -7.289 -36.542 1.00 95.94 85 VAL A O 1
ATOM 649 N N . LEU A 1 86 ? 5.475 -8.869 -37.471 1.00 95.12 86 LEU A N 1
ATOM 650 C CA . LEU A 1 86 ? 6.090 -9.291 -36.211 1.00 95.12 86 LEU A CA 1
ATOM 651 C C . LEU A 1 86 ? 6.860 -8.142 -35.544 1.00 95.12 86 LEU A C 1
ATOM 653 O O . LEU A 1 86 ? 6.706 -7.920 -34.343 1.00 95.12 86 LEU A O 1
ATOM 657 N N . LEU A 1 87 ? 7.634 -7.367 -36.311 1.00 96.31 87 LEU A N 1
ATOM 658 C CA . LEU A 1 87 ? 8.344 -6.193 -35.797 1.00 96.31 87 LEU A CA 1
ATOM 659 C C . LEU A 1 87 ? 7.383 -5.131 -35.255 1.00 96.31 87 LEU A C 1
ATOM 661 O O . LEU A 1 87 ? 7.614 -4.607 -34.165 1.00 96.31 87 LEU A O 1
ATOM 665 N N . LEU A 1 88 ? 6.280 -4.848 -35.953 1.00 96.31 88 LEU A N 1
ATOM 666 C CA . LEU A 1 88 ? 5.258 -3.912 -35.473 1.00 96.31 88 LEU A CA 1
ATOM 667 C C . LEU A 1 88 ? 4.612 -4.391 -34.166 1.00 96.31 88 LEU A C 1
ATOM 669 O O . LEU A 1 88 ? 4.429 -3.590 -33.246 1.00 96.31 88 LEU A O 1
ATOM 673 N N . ILE A 1 89 ? 4.328 -5.691 -34.038 1.00 96.19 89 ILE A N 1
ATOM 674 C CA . ILE A 1 89 ? 3.799 -6.280 -32.800 1.00 96.19 89 ILE A CA 1
ATOM 675 C C . ILE A 1 89 ? 4.809 -6.116 -31.662 1.00 96.19 89 ILE A C 1
ATOM 677 O O . ILE A 1 89 ? 4.433 -5.630 -30.596 1.00 96.19 89 ILE A O 1
ATOM 681 N N . LEU A 1 90 ? 6.087 -6.434 -31.880 1.00 95.69 90 LEU A N 1
ATOM 682 C CA . LEU A 1 90 ? 7.131 -6.292 -30.861 1.00 95.69 90 LEU A CA 1
ATOM 683 C C . LEU A 1 90 ? 7.327 -4.832 -30.434 1.00 95.69 90 LEU A C 1
ATOM 685 O O . LEU A 1 90 ? 7.398 -4.550 -29.238 1.00 95.69 90 LEU A O 1
ATOM 689 N N . ILE A 1 91 ? 7.343 -3.892 -31.385 1.00 95.31 91 ILE A N 1
ATOM 690 C CA . ILE A 1 91 ? 7.429 -2.454 -31.099 1.00 95.31 91 ILE A CA 1
ATOM 691 C C . ILE A 1 91 ? 6.194 -1.995 -30.319 1.00 95.31 91 ILE A C 1
ATOM 693 O O . ILE A 1 91 ? 6.332 -1.297 -29.316 1.00 95.31 91 ILE A O 1
ATOM 697 N N . SER A 1 92 ? 4.989 -2.414 -30.713 1.00 93.06 92 SER A N 1
ATOM 698 C CA . SER A 1 92 ? 3.757 -2.064 -29.998 1.00 93.06 92 SER A CA 1
ATOM 699 C C . SER A 1 92 ? 3.745 -2.629 -28.573 1.00 93.06 92 SER A C 1
ATOM 701 O O . SER A 1 92 ? 3.461 -1.896 -27.628 1.00 93.06 92 SER A O 1
ATOM 703 N N . ALA A 1 93 ? 4.152 -3.887 -28.385 1.00 92.31 93 ALA A N 1
ATOM 704 C CA . ALA A 1 93 ? 4.273 -4.528 -27.082 1.00 92.31 93 ALA A CA 1
ATOM 705 C C . ALA A 1 93 ? 5.317 -3.821 -26.211 1.00 92.31 93 ALA A C 1
ATOM 707 O O . ALA A 1 93 ? 5.074 -3.599 -25.027 1.00 92.31 93 ALA A O 1
ATOM 708 N N . PHE A 1 94 ? 6.439 -3.401 -26.799 1.00 93.25 94 PHE A N 1
ATOM 709 C CA . PHE A 1 94 ? 7.484 -2.632 -26.130 1.00 93.25 94 PHE A CA 1
ATOM 710 C C . PHE A 1 94 ? 7.030 -1.219 -25.744 1.00 93.25 94 PHE A C 1
ATOM 712 O O . PHE A 1 94 ? 7.317 -0.742 -24.647 1.00 93.25 94 PHE A O 1
ATOM 719 N N . VAL A 1 95 ? 6.274 -0.537 -26.606 1.00 92.88 95 VAL A N 1
ATOM 720 C CA . VAL A 1 95 ? 5.688 0.776 -26.299 1.00 92.88 95 VAL A CA 1
ATOM 721 C C . VAL A 1 95 ? 4.615 0.645 -25.220 1.00 92.88 95 VAL A C 1
ATOM 723 O O . VAL A 1 95 ? 4.584 1.461 -24.301 1.00 92.88 95 VAL A O 1
ATOM 726 N N . ILE A 1 96 ? 3.769 -0.386 -25.272 1.00 89.06 96 ILE A N 1
ATOM 727 C CA . ILE A 1 96 ? 2.745 -0.664 -24.257 1.00 89.06 96 ILE A CA 1
ATOM 728 C C . ILE A 1 96 ? 3.395 -1.054 -22.927 1.00 89.06 96 ILE A C 1
ATOM 730 O O . ILE A 1 96 ? 2.955 -0.576 -21.883 1.00 89.06 96 ILE A O 1
ATOM 734 N N . SER A 1 97 ? 4.447 -1.877 -22.929 1.00 81.81 97 SER A N 1
ATOM 735 C CA . SER A 1 97 ? 5.167 -2.261 -21.711 1.00 81.81 97 SER A CA 1
ATOM 736 C C . SER A 1 97 ? 5.890 -1.063 -21.098 1.00 81.81 97 SER A C 1
ATOM 738 O O . SER A 1 97 ? 5.771 -0.833 -19.895 1.00 81.81 97 SER A O 1
ATOM 740 N N . ARG A 1 98 ? 6.520 -0.209 -21.917 1.00 81.88 98 ARG A N 1
ATOM 741 C CA . ARG A 1 98 ? 7.096 1.065 -21.467 1.00 81.88 98 ARG A CA 1
ATOM 742 C C . ARG A 1 98 ? 6.036 2.052 -20.993 1.00 81.88 98 ARG A C 1
ATOM 744 O O . ARG A 1 98 ? 6.274 2.726 -19.999 1.00 81.88 98 ARG A O 1
ATOM 751 N N . ARG A 1 99 ? 4.863 2.135 -21.630 1.00 77.44 99 ARG A N 1
ATOM 752 C CA . ARG A 1 99 ? 3.744 2.966 -21.151 1.00 77.44 99 ARG A CA 1
ATOM 753 C C . ARG A 1 99 ? 3.172 2.445 -19.838 1.00 77.44 99 ARG A C 1
ATOM 755 O O . ARG A 1 99 ? 2.921 3.256 -18.962 1.00 77.44 99 ARG A O 1
ATOM 762 N N . ARG A 1 100 ? 3.022 1.130 -19.648 1.00 70.31 100 ARG A N 1
ATOM 763 C CA . ARG A 1 100 ? 2.592 0.549 -18.362 1.00 70.31 100 ARG A CA 1
ATOM 764 C C . ARG A 1 100 ? 3.640 0.736 -17.270 1.00 70.31 100 ARG A C 1
ATOM 766 O O . ARG A 1 100 ? 3.273 1.028 -16.136 1.00 70.31 100 ARG A O 1
ATOM 773 N N . SER A 1 101 ? 4.924 0.630 -17.612 1.00 60.59 101 SER A N 1
ATOM 774 C CA . SER A 1 101 ? 6.032 0.912 -16.697 1.00 60.59 101 SER A CA 1
ATOM 775 C C . SER A 1 101 ? 6.056 2.390 -16.309 1.00 60.59 101 SER A C 1
ATOM 777 O O . SER A 1 101 ? 6.077 2.688 -15.124 1.00 60.59 101 SER A O 1
ATOM 779 N N . LYS A 1 102 ? 5.919 3.313 -17.270 1.00 59.88 102 LYS A N 1
ATOM 780 C CA . LYS A 1 102 ? 5.821 4.758 -17.011 1.00 59.88 102 LYS A CA 1
ATOM 781 C C . LYS A 1 102 ? 4.531 5.162 -16.303 1.00 59.88 102 LYS A C 1
ATOM 783 O O . LYS A 1 102 ? 4.584 6.070 -15.502 1.00 59.88 102 LYS A O 1
ATOM 788 N N . TYR A 1 103 ? 3.397 4.506 -16.543 1.00 56.47 103 TYR A N 1
ATOM 789 C CA . TYR A 1 103 ? 2.152 4.745 -15.801 1.00 56.47 103 TYR A CA 1
ATOM 790 C C . TYR A 1 103 ? 2.256 4.236 -14.356 1.00 56.47 103 TYR A C 1
ATOM 792 O O . TYR A 1 103 ? 1.765 4.881 -13.437 1.00 56.47 103 TYR A O 1
ATOM 800 N N . SER A 1 104 ? 2.954 3.113 -14.144 1.00 56.38 104 SER A N 1
ATOM 801 C CA . SER A 1 104 ? 3.284 2.618 -12.800 1.00 56.38 104 SER A CA 1
ATOM 802 C C . SER A 1 104 ? 4.260 3.551 -12.081 1.00 56.38 104 SER A C 1
ATOM 804 O O . SER A 1 104 ? 4.075 3.806 -10.899 1.00 56.38 104 SER A O 1
ATOM 806 N N . LYS A 1 105 ? 5.244 4.105 -12.806 1.00 53.97 105 LYS A N 1
ATOM 807 C CA . LYS A 1 105 ? 6.239 5.034 -12.262 1.00 53.97 105 LYS A CA 1
ATOM 808 C C . LYS A 1 105 ? 5.680 6.436 -12.025 1.00 53.97 105 LYS A C 1
ATOM 810 O O . LYS A 1 105 ? 5.830 6.941 -10.937 1.00 53.97 105 LYS A O 1
ATOM 815 N N . ALA A 1 106 ? 4.913 7.001 -12.955 1.00 51.28 106 ALA A N 1
ATOM 816 C CA . ALA A 1 106 ? 4.267 8.307 -12.803 1.00 51.28 106 ALA A CA 1
ATOM 817 C C . ALA A 1 106 ? 3.194 8.321 -11.702 1.00 51.28 106 ALA A C 1
ATOM 819 O O . ALA A 1 106 ? 2.907 9.370 -11.142 1.00 51.28 106 ALA A O 1
ATOM 820 N N . LYS A 1 107 ? 2.600 7.164 -11.371 1.00 50.84 107 LYS A N 1
ATOM 821 C CA . LYS A 1 107 ? 1.711 7.023 -10.208 1.00 50.84 107 LYS A CA 1
ATOM 822 C C . LYS A 1 107 ? 2.478 6.906 -8.881 1.00 50.84 107 LYS A C 1
ATOM 824 O O . LYS A 1 107 ? 1.903 7.252 -7.859 1.00 50.84 107 LYS A O 1
ATOM 829 N N . GLN A 1 108 ? 3.725 6.425 -8.899 1.00 53.50 108 GLN A N 1
ATOM 830 C CA . GLN A 1 108 ? 4.640 6.487 -7.751 1.00 53.50 108 GLN A CA 1
ATOM 831 C C . GLN A 1 108 ? 5.238 7.893 -7.600 1.00 53.50 108 GLN A C 1
ATOM 833 O O . GLN A 1 108 ? 5.145 8.459 -6.521 1.00 53.50 108 GLN A O 1
ATOM 838 N N . ASP A 1 109 ? 5.729 8.494 -8.686 1.00 51.62 109 ASP A N 1
ATOM 839 C CA . ASP A 1 109 ? 6.332 9.832 -8.702 1.00 51.62 109 ASP A CA 1
ATOM 840 C C . ASP A 1 109 ? 5.309 10.926 -8.335 1.00 51.62 109 ASP A C 1
ATOM 842 O O . ASP A 1 109 ? 5.658 11.886 -7.665 1.00 51.62 109 ASP A O 1
ATOM 846 N N . ALA A 1 110 ? 4.025 10.784 -8.700 1.00 48.59 110 ALA A N 1
ATOM 847 C CA . ALA A 1 110 ? 2.976 11.725 -8.279 1.00 48.59 110 ALA A CA 1
ATOM 848 C C . ALA A 1 110 ? 2.566 11.585 -6.793 1.00 48.59 110 ALA A C 1
ATOM 850 O O . ALA A 1 110 ? 1.973 12.516 -6.244 1.00 48.59 110 ALA A O 1
ATOM 851 N N . ASP A 1 111 ? 2.853 10.441 -6.154 1.00 48.69 111 ASP A N 1
ATOM 852 C CA . ASP A 1 111 ? 2.787 10.283 -4.689 1.00 48.69 111 ASP A CA 1
ATOM 853 C C . ASP A 1 111 ? 4.082 10.842 -4.044 1.00 48.69 111 ASP A C 1
ATOM 855 O O . ASP A 1 111 ? 3.998 11.530 -3.029 1.00 48.69 111 ASP A O 1
ATOM 859 N N . GLU A 1 112 ? 5.261 10.663 -4.668 1.00 51.28 112 GLU A N 1
ATOM 860 C CA . GLU A 1 112 ? 6.540 11.249 -4.207 1.00 51.28 112 GLU A CA 1
ATOM 861 C C . GLU A 1 112 ? 6.586 12.787 -4.309 1.00 51.28 112 GLU A C 1
ATOM 863 O O . GLU A 1 112 ? 7.109 13.443 -3.406 1.00 51.28 112 GLU A O 1
ATOM 868 N N . GLU A 1 113 ? 6.005 13.403 -5.345 1.00 44.62 113 GLU A N 1
ATOM 869 C CA . GLU A 1 113 ? 5.994 14.869 -5.510 1.00 44.62 113 GLU A CA 1
ATOM 870 C C . GLU A 1 113 ? 5.138 15.562 -4.429 1.00 44.62 113 GLU A C 1
ATOM 872 O O . GLU A 1 113 ? 5.370 16.722 -4.092 1.00 44.62 113 GLU A O 1
ATOM 877 N N . LYS A 1 114 ? 4.203 14.838 -3.792 1.00 43.59 114 LYS A N 1
ATOM 878 C CA . LYS A 1 114 ? 3.506 15.317 -2.585 1.00 43.59 114 LYS A CA 1
ATOM 879 C C . LYS A 1 114 ? 4.335 15.182 -1.305 1.00 43.59 114 LYS A C 1
ATOM 881 O O . LYS A 1 114 ? 4.072 15.918 -0.357 1.00 43.59 114 LYS A O 1
ATOM 886 N N . HIS A 1 115 ? 5.322 14.287 -1.267 1.00 46.78 115 HIS A N 1
ATOM 887 C CA . HIS A 1 115 ? 6.206 14.081 -0.114 1.00 46.78 115 HIS A CA 1
ATOM 888 C C . HIS A 1 115 ? 7.422 15.018 -0.099 1.00 46.78 115 HIS A C 1
ATOM 890 O O . HIS A 1 115 ? 7.965 15.294 0.968 1.00 46.78 115 HIS A O 1
ATOM 896 N N . LEU A 1 116 ? 7.834 15.568 -1.247 1.00 43.31 116 LEU A N 1
ATOM 897 C CA . LEU A 1 116 ? 9.024 16.426 -1.321 1.00 43.31 116 LEU A CA 1
ATOM 898 C C . LEU A 1 116 ? 8.792 17.860 -0.796 1.00 43.31 116 LEU A C 1
ATOM 900 O O . LEU A 1 116 ? 9.744 18.582 -0.510 1.00 43.31 116 LEU A O 1
ATOM 904 N N . HIS A 1 117 ? 7.533 18.271 -0.616 1.00 41.31 117 HIS A N 1
ATOM 905 C CA . HIS A 1 117 ? 7.142 19.580 -0.074 1.00 41.31 117 HIS A CA 1
ATOM 906 C C . HIS A 1 117 ? 6.697 19.512 1.397 1.00 41.31 117 HIS A C 1
ATOM 908 O O . HIS A 1 117 ? 5.746 20.182 1.800 1.00 41.31 117 HIS A O 1
ATOM 914 N N . GLN A 1 118 ? 7.381 18.737 2.240 1.00 41.97 118 GLN A N 1
ATOM 915 C CA . GLN A 1 118 ? 7.210 18.883 3.684 1.00 41.97 118 GLN A CA 1
ATOM 916 C C . GLN A 1 118 ? 8.565 18.888 4.381 1.00 41.97 118 GLN A C 1
ATOM 918 O O . GLN A 1 118 ? 9.159 17.851 4.660 1.00 41.97 118 GLN A O 1
ATOM 923 N N . GLY A 1 119 ? 9.073 20.104 4.609 1.00 45.91 119 GLY A N 1
ATOM 924 C CA . GLY A 1 119 ? 10.282 20.338 5.387 1.00 45.91 119 GLY A CA 1
ATOM 925 C C . GLY A 1 119 ? 10.225 19.552 6.691 1.00 45.91 119 GLY A C 1
ATOM 926 O O . GLY A 1 119 ? 9.213 19.606 7.377 1.00 45.91 119 GLY A O 1
ATOM 927 N N . VAL A 1 120 ? 11.287 18.783 6.954 1.00 46.78 120 VAL A N 1
ATOM 928 C CA . VAL A 1 120 ? 11.591 18.055 8.197 1.00 46.78 120 VAL A CA 1
ATOM 929 C C . VAL A 1 120 ? 10.345 17.812 9.063 1.00 46.78 120 VAL A C 1
ATOM 931 O O . VAL A 1 120 ? 10.103 18.544 10.022 1.00 46.78 120 VAL A O 1
ATOM 934 N N . ARG A 1 121 ? 9.528 16.799 8.737 1.00 56.38 121 ARG A N 1
ATOM 935 C CA . ARG A 1 121 ? 8.522 16.321 9.695 1.00 56.38 121 ARG A CA 1
ATOM 936 C C . ARG A 1 121 ? 9.268 15.696 10.871 1.00 56.38 121 ARG A C 1
ATOM 938 O O . ARG A 1 121 ? 9.746 14.569 10.794 1.00 56.38 121 ARG A O 1
ATOM 945 N N . ILE A 1 122 ? 9.427 16.474 11.935 1.00 73.31 122 ILE A N 1
ATOM 946 C CA . ILE A 1 122 ? 9.881 15.982 13.233 1.00 73.31 122 ILE A CA 1
ATOM 947 C C . ILE A 1 122 ? 8.794 15.026 13.733 1.00 73.31 122 ILE A C 1
ATOM 949 O O . ILE A 1 122 ? 7.613 15.344 13.613 1.00 73.31 122 ILE A O 1
ATOM 953 N N . TYR A 1 123 ? 9.189 13.861 14.251 1.00 78.12 123 TYR A N 1
ATOM 954 C CA . TYR A 1 123 ? 8.270 12.932 14.910 1.00 78.12 123 TYR A CA 1
ATOM 955 C C . TYR A 1 123 ? 7.424 13.681 15.947 1.00 78.12 123 TYR A C 1
ATOM 957 O O . TYR A 1 123 ? 7.971 14.362 16.818 1.00 78.12 123 TYR A O 1
ATOM 965 N N . ILE A 1 124 ? 6.104 13.555 15.841 1.00 82.12 124 ILE A N 1
ATOM 966 C CA . ILE A 1 124 ? 5.153 14.134 16.782 1.00 82.12 124 ILE A CA 1
ATOM 967 C C . ILE A 1 124 ? 4.664 13.003 17.672 1.00 82.12 124 ILE A C 1
ATOM 969 O O . ILE A 1 124 ? 4.006 12.064 17.220 1.00 82.12 124 ILE A O 1
ATOM 973 N N . ASP A 1 125 ? 5.000 13.091 18.953 1.00 79.56 125 ASP A N 1
ATOM 974 C CA . ASP A 1 125 ? 4.550 12.113 19.930 1.00 79.56 125 ASP A CA 1
ATOM 975 C C . ASP A 1 125 ? 3.010 12.140 20.017 1.00 79.56 125 ASP A C 1
ATOM 977 O O . ASP A 1 125 ? 2.453 13.198 20.319 1.00 79.56 125 ASP A O 1
ATOM 981 N N . PRO A 1 126 ? 2.291 11.022 19.793 1.00 74.44 126 PRO A N 1
ATOM 982 C CA . PRO A 1 126 ? 0.838 10.976 19.943 1.00 74.44 126 PRO A CA 1
ATOM 983 C C . PRO A 1 126 ? 0.330 11.455 21.305 1.00 74.44 126 PRO A C 1
ATOM 985 O O . PRO A 1 126 ? -0.803 11.921 21.386 1.00 74.44 126 PRO A O 1
ATOM 988 N N . PHE A 1 127 ? 1.146 11.373 22.362 1.00 76.88 127 PHE A N 1
ATOM 989 C CA . PHE A 1 127 ? 0.810 11.880 23.692 1.00 76.88 127 PHE A CA 1
ATOM 990 C C . PHE A 1 127 ? 0.761 13.414 23.770 1.00 76.88 127 PHE A C 1
ATOM 992 O O . PHE A 1 127 ? 0.290 13.947 24.769 1.00 76.88 127 PHE A O 1
ATOM 999 N N . THR A 1 128 ? 1.194 14.139 22.731 1.00 79.12 128 THR A N 1
ATOM 1000 C CA . THR A 1 128 ? 0.921 15.584 22.614 1.00 79.12 128 THR A CA 1
ATOM 1001 C C . THR A 1 128 ? -0.529 15.895 22.241 1.00 79.12 128 THR A C 1
ATOM 1003 O O . THR A 1 128 ? -0.956 17.039 22.390 1.00 79.12 128 THR A O 1
ATOM 1006 N N . TYR A 1 129 ? -1.307 14.904 21.794 1.00 72.81 129 TYR A N 1
ATOM 1007 C CA . TYR A 1 129 ? -2.732 15.062 21.524 1.00 72.81 129 TYR A CA 1
ATOM 1008 C C . TYR A 1 129 ? -3.563 14.619 22.729 1.00 72.81 129 TYR A C 1
ATOM 1010 O O . TYR A 1 129 ? -3.421 13.505 23.227 1.00 72.81 129 TYR A O 1
ATOM 1018 N N . GLU A 1 130 ? -4.517 15.461 23.122 1.00 74.94 130 GLU A N 1
ATOM 1019 C CA . GLU A 1 130 ? -5.526 15.122 24.136 1.00 74.94 130 GLU A CA 1
ATOM 1020 C C . GLU A 1 130 ? -6.505 14.037 23.630 1.00 74.94 130 GLU A C 1
ATOM 1022 O O . GLU A 1 130 ? -7.002 13.215 24.402 1.00 74.94 130 GLU A O 1
ATOM 1027 N N . ASP A 1 131 ? -6.767 13.999 22.314 1.00 80.62 131 ASP A N 1
ATOM 1028 C CA . ASP A 1 131 ? -7.642 13.022 21.649 1.00 80.62 131 ASP A CA 1
ATOM 1029 C C . ASP A 1 131 ? -6.861 12.169 20.626 1.00 80.62 131 ASP A C 1
ATOM 1031 O O . ASP A 1 131 ? -6.493 12.673 19.560 1.00 80.62 131 ASP A O 1
ATOM 1035 N N . PRO A 1 132 ? -6.682 10.852 20.853 1.00 81.50 132 PRO A N 1
ATOM 1036 C CA . PRO A 1 132 ? -6.019 9.956 19.899 1.00 81.50 132 PRO A CA 1
ATOM 1037 C C . PRO A 1 132 ? -6.698 9.890 18.532 1.00 81.50 132 PRO A C 1
ATOM 1039 O O . PRO A 1 132 ? -6.043 9.617 17.528 1.00 81.50 132 PRO A O 1
ATOM 1042 N N . ASN A 1 133 ? -8.001 10.178 18.453 1.00 85.44 133 ASN A N 1
ATOM 1043 C CA . ASN A 1 133 ? -8.676 10.241 17.161 1.00 85.44 133 ASN A CA 1
ATOM 1044 C C . ASN A 1 133 ? -8.190 11.442 16.332 1.00 85.44 133 ASN A C 1
ATOM 1046 O O . ASN A 1 133 ? -8.246 11.382 15.106 1.00 85.44 133 ASN A O 1
ATOM 1050 N N . GLN A 1 134 ? -7.714 12.524 16.959 1.00 87.25 134 GLN A N 1
ATOM 1051 C CA . GLN A 1 134 ? -7.108 13.650 16.248 1.00 87.25 134 GLN A CA 1
ATOM 1052 C C . GLN A 1 134 ? -5.769 13.248 15.633 1.00 87.25 134 GLN A C 1
ATOM 1054 O O . GLN A 1 134 ? -5.594 13.442 14.432 1.00 87.25 134 GLN A O 1
ATOM 1059 N N . ALA A 1 135 ? -4.890 12.615 16.415 1.00 86.00 135 ALA A N 1
ATOM 1060 C CA . ALA A 1 135 ? -3.604 12.120 15.926 1.00 86.00 135 ALA A CA 1
ATOM 1061 C C . ALA A 1 135 ? -3.790 11.138 14.756 1.00 86.00 135 ALA A C 1
ATOM 1063 O O . ALA A 1 135 ? -3.153 11.256 13.714 1.00 86.00 135 ALA A O 1
ATOM 1064 N N . VAL A 1 136 ? -4.732 10.198 14.882 1.00 89.50 136 VAL A N 1
ATOM 1065 C CA . VAL A 1 136 ? -5.040 9.238 13.814 1.00 89.50 136 VAL A CA 1
ATOM 1066 C C . VAL A 1 136 ? -5.577 9.923 12.556 1.00 89.50 136 VAL A C 1
ATOM 1068 O O . VAL A 1 136 ? -5.175 9.552 11.461 1.00 89.50 136 VAL A O 1
ATOM 1071 N N . ARG A 1 137 ? -6.442 10.939 12.673 1.00 88.06 137 ARG A N 1
ATOM 1072 C CA . ARG A 1 137 ? -6.936 11.697 11.505 1.00 88.06 137 ARG A CA 1
ATOM 1073 C C . ARG A 1 137 ? -5.833 12.473 10.784 1.00 88.06 137 ARG A C 1
ATOM 1075 O O . ARG A 1 137 ? -5.973 12.736 9.593 1.00 88.06 137 ARG A O 1
ATOM 1082 N N . GLU A 1 138 ? -4.794 12.881 11.503 1.00 87.44 138 GLU A N 1
ATOM 1083 C CA . GLU A 1 138 ? -3.679 13.643 10.944 1.00 87.44 138 GLU A CA 1
ATOM 1084 C C . GLU A 1 138 ? -2.637 12.748 10.267 1.00 87.44 138 GLU A C 1
ATOM 1086 O O . GLU A 1 138 ? -2.123 13.101 9.204 1.00 87.44 138 GLU A O 1
ATOM 1091 N N . PHE A 1 139 ? -2.341 11.591 10.864 1.00 89.25 139 PHE A N 1
ATOM 1092 C CA . PHE A 1 139 ? -1.230 10.738 10.434 1.00 89.25 139 PHE A CA 1
ATOM 1093 C C . PHE A 1 139 ? -1.656 9.455 9.726 1.00 89.25 139 PHE A C 1
ATOM 1095 O O . PHE A 1 139 ? -0.845 8.854 9.032 1.00 89.25 139 PHE A O 1
ATOM 1102 N N . ALA A 1 140 ? -2.906 9.018 9.860 1.00 92.19 140 ALA A N 1
ATOM 1103 C CA . ALA A 1 140 ? -3.385 7.796 9.233 1.00 92.19 140 ALA A CA 1
ATOM 1104 C C . ALA A 1 140 ? -4.519 8.070 8.244 1.00 92.19 140 ALA A C 1
ATOM 1106 O O . ALA A 1 140 ? -5.367 8.949 8.400 1.00 92.19 140 ALA A O 1
ATOM 1107 N N . LYS A 1 141 ? -4.546 7.254 7.196 1.00 92.56 141 LYS A N 1
ATOM 1108 C CA . LYS A 1 141 ? -5.566 7.318 6.160 1.00 92.56 141 LYS A CA 1
ATOM 1109 C C . LYS A 1 141 ? -6.814 6.553 6.585 1.00 92.56 141 LYS A C 1
ATOM 1111 O O . LYS A 1 141 ? -6.740 5.352 6.820 1.00 92.56 141 LYS A O 1
ATOM 1116 N N . GLU A 1 142 ? -7.969 7.210 6.594 1.00 93.69 142 GLU A N 1
ATOM 1117 C CA . GLU A 1 142 ? -9.250 6.519 6.784 1.00 93.69 142 GLU A CA 1
ATOM 1118 C C . GLU A 1 142 ? -9.584 5.660 5.549 1.00 93.69 142 GLU A C 1
ATOM 1120 O O . GLU A 1 142 ? -9.559 6.138 4.409 1.00 93.69 142 GLU A O 1
ATOM 1125 N N . ILE A 1 143 ? -9.908 4.389 5.779 1.00 94.06 143 ILE A N 1
ATOM 1126 C CA . ILE A 1 143 ? -10.295 3.414 4.760 1.00 94.06 143 ILE A CA 1
ATOM 1127 C C . ILE A 1 143 ? -11.778 3.082 4.924 1.00 94.06 143 ILE A C 1
ATOM 1129 O O . ILE A 1 143 ? -12.263 2.825 6.022 1.00 94.06 143 ILE A O 1
ATOM 1133 N N . ASP A 1 144 ? -12.502 3.045 3.806 1.00 93.75 144 ASP A N 1
ATOM 1134 C CA . ASP A 1 144 ? -13.876 2.552 3.799 1.00 93.75 144 ASP A CA 1
ATOM 1135 C C . ASP A 1 144 ? -13.899 1.030 4.003 1.00 93.75 144 ASP A C 1
ATOM 1137 O O . ASP A 1 144 ? -13.167 0.295 3.336 1.00 93.75 144 ASP A O 1
ATOM 1141 N N . VAL A 1 145 ? -14.774 0.549 4.887 1.00 93.19 145 VAL A N 1
ATOM 1142 C CA . VAL A 1 145 ? -14.911 -0.879 5.220 1.00 93.19 145 VAL A CA 1
ATOM 1143 C C . VAL A 1 145 ? -15.141 -1.747 3.977 1.00 93.19 145 VAL A C 1
ATOM 1145 O O . VAL A 1 145 ? -14.641 -2.866 3.915 1.00 93.19 145 VAL A O 1
ATOM 1148 N N . SER A 1 146 ? -15.825 -1.233 2.948 1.00 94.19 146 SER A N 1
ATOM 1149 C CA . SER A 1 146 ? -16.066 -1.956 1.689 1.00 94.19 146 SER A CA 1
ATOM 1150 C C . SER A 1 146 ? -14.795 -2.254 0.886 1.00 94.19 146 SER A C 1
ATOM 1152 O O . SER A 1 146 ? -14.801 -3.136 0.026 1.00 94.19 146 SER A O 1
ATOM 1154 N N . CYS A 1 147 ? -13.696 -1.545 1.161 1.00 94.88 147 CYS A N 1
ATOM 1155 C CA . CYS A 1 147 ? -12.400 -1.785 0.530 1.00 94.88 147 CYS A CA 1
ATOM 1156 C C . CYS A 1 147 ? -11.641 -2.960 1.163 1.00 94.88 147 CYS A C 1
ATOM 1158 O O . CYS A 1 147 ? -10.626 -3.382 0.604 1.00 94.88 147 CYS A O 1
ATOM 1160 N N . ILE A 1 148 ? -12.089 -3.468 2.316 1.00 96.31 148 ILE A N 1
ATOM 1161 C CA . ILE A 1 148 ? -11.388 -4.480 3.106 1.00 96.31 148 ILE A CA 1
ATOM 1162 C C . ILE A 1 148 ? -12.166 -5.793 3.073 1.00 96.31 148 ILE A C 1
ATOM 1164 O O . ILE A 1 148 ? -13.367 -5.843 3.329 1.00 96.31 148 ILE A O 1
ATOM 1168 N N . LYS A 1 149 ? -11.453 -6.890 2.820 1.00 96.81 149 LYS A N 1
ATOM 1169 C CA . LYS A 1 149 ? -11.967 -8.250 2.971 1.00 96.81 149 LYS A CA 1
ATOM 1170 C C . LYS A 1 149 ? -11.131 -8.993 4.004 1.00 96.81 149 LYS A C 1
ATOM 1172 O O . LYS A 1 149 ? -9.959 -9.266 3.763 1.00 96.81 149 LYS A O 1
ATOM 1177 N N . ILE A 1 150 ? -11.736 -9.330 5.137 1.00 96.69 150 ILE A N 1
ATOM 1178 C CA . ILE A 1 150 ? -11.115 -10.169 6.167 1.00 96.69 150 ILE A CA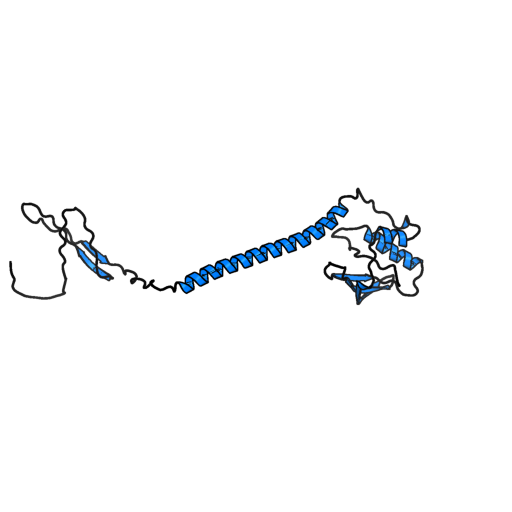 1
ATOM 1179 C C . ILE A 1 150 ? -11.190 -11.629 5.705 1.00 96.69 150 ILE A C 1
ATOM 1181 O O . ILE A 1 150 ? -12.245 -12.075 5.257 1.00 96.69 150 ILE A O 1
ATOM 1185 N N . GLU A 1 151 ? -10.080 -12.365 5.784 1.00 96.94 151 GLU A N 1
ATOM 1186 C CA . GLU A 1 151 ? -10.010 -13.756 5.320 1.00 96.94 151 GLU A CA 1
ATOM 1187 C C . GLU A 1 151 ? -9.843 -14.748 6.472 1.00 96.94 151 GLU A C 1
ATOM 1189 O O . GLU A 1 151 ? -10.696 -15.612 6.663 1.00 96.94 151 GLU A O 1
ATOM 1194 N N . LYS A 1 152 ? -8.754 -14.648 7.243 1.00 96.81 152 LYS A N 1
ATOM 1195 C CA . LYS A 1 152 ? -8.428 -15.631 8.289 1.00 96.81 152 LYS A CA 1
ATOM 1196 C C . LYS A 1 152 ? -7.712 -14.984 9.469 1.00 96.81 152 LYS A C 1
ATOM 1198 O O . LYS A 1 152 ? -6.812 -14.180 9.261 1.00 96.81 152 LYS A O 1
ATOM 1203 N N . VAL A 1 153 ? -8.026 -15.409 10.693 1.00 97.31 153 VAL A N 1
ATOM 1204 C CA . VAL A 1 153 ? -7.251 -15.053 11.894 1.00 97.31 153 VAL A CA 1
ATOM 1205 C C . VAL A 1 153 ? -5.855 -15.681 11.821 1.00 97.31 153 VAL A C 1
ATOM 1207 O O . VAL A 1 153 ? -5.712 -16.898 11.678 1.00 97.31 153 VAL A O 1
ATOM 1210 N N . ILE A 1 154 ? -4.824 -14.842 11.899 1.00 97.50 154 ILE A N 1
ATOM 1211 C CA . ILE A 1 154 ? -3.410 -15.246 11.884 1.00 97.50 154 ILE A CA 1
ATOM 1212 C C . ILE A 1 154 ? -2.745 -15.132 13.258 1.00 97.50 154 ILE A C 1
ATOM 1214 O O . ILE A 1 154 ? -1.680 -15.707 13.456 1.00 97.50 154 ILE A O 1
ATOM 1218 N N . GLY A 1 155 ? -3.364 -14.433 14.210 1.00 96.75 155 GLY A N 1
ATOM 1219 C CA . GLY A 1 155 ? -2.864 -14.333 15.576 1.00 96.75 155 GLY A CA 1
ATOM 1220 C C . GLY A 1 155 ? -3.801 -13.564 16.502 1.00 96.75 155 GLY A C 1
ATOM 1221 O O . GLY A 1 155 ? -4.803 -13.001 16.068 1.00 96.75 155 GLY A O 1
ATOM 1222 N N . ILE A 1 156 ? -3.449 -13.529 17.784 1.00 94.44 156 ILE A N 1
ATOM 1223 C CA . ILE A 1 156 ? -4.126 -12.736 18.814 1.00 94.44 156 ILE A CA 1
ATOM 1224 C C . ILE A 1 156 ? -3.094 -11.752 19.359 1.00 94.44 156 ILE A C 1
ATOM 1226 O O . ILE A 1 156 ? -2.042 -12.160 19.846 1.00 94.44 156 ILE A O 1
ATOM 1230 N N . GLY A 1 157 ? -3.373 -10.462 19.212 1.00 88.12 157 GLY A N 1
ATOM 1231 C CA . GLY A 1 157 ? -2.586 -9.381 19.791 1.00 88.12 157 GLY A CA 1
ATOM 1232 C C . GLY A 1 157 ? -3.180 -8.888 21.110 1.00 88.12 157 GLY A C 1
ATOM 1233 O O . GLY A 1 157 ? -4.216 -9.361 21.569 1.00 88.12 157 GLY A O 1
ATOM 1234 N N . GLU A 1 158 ? -2.542 -7.877 21.698 1.00 90.19 158 GLU A N 1
ATOM 1235 C CA . GLU A 1 158 ? -2.975 -7.257 22.961 1.00 90.19 158 GLU A CA 1
ATOM 1236 C C . GLU A 1 158 ? -4.422 -6.728 22.911 1.00 90.19 158 GLU A C 1
ATOM 1238 O O . GLU A 1 158 ? -5.192 -6.863 23.864 1.00 90.19 158 GLU A O 1
ATOM 1243 N N . PHE A 1 159 ? -4.805 -6.147 21.773 1.00 89.31 159 PHE A N 1
ATOM 1244 C CA . PHE A 1 159 ? -6.081 -5.449 21.603 1.00 89.31 159 PHE A CA 1
ATOM 1245 C C . PHE A 1 159 ? -7.208 -6.329 21.046 1.00 89.31 159 PHE A C 1
ATOM 1247 O O . PHE A 1 159 ? -8.379 -5.958 21.141 1.00 89.31 159 PHE A O 1
ATOM 1254 N N . GLY A 1 160 ? -6.883 -7.492 20.484 1.00 92.25 160 GLY A N 1
ATOM 1255 C CA . GLY A 1 160 ? -7.837 -8.328 19.764 1.00 92.25 160 GLY A CA 1
ATOM 1256 C C . GLY A 1 160 ? -7.156 -9.236 18.751 1.00 92.25 160 GLY A C 1
ATOM 1257 O O . GLY A 1 160 ? -5.980 -9.570 18.879 1.00 92.25 160 GLY A O 1
ATOM 1258 N N . GLU A 1 161 ? -7.900 -9.651 17.735 1.00 95.50 161 GLU A N 1
ATOM 1259 C CA . GLU A 1 161 ? -7.397 -10.559 16.710 1.00 95.50 161 GLU A CA 1
ATOM 1260 C C . GLU A 1 161 ? -6.605 -9.805 15.642 1.00 95.50 161 GLU A C 1
ATOM 1262 O O . GLU A 1 161 ? -6.933 -8.676 15.259 1.00 95.50 161 GLU A O 1
ATOM 1267 N N . VAL A 1 162 ? -5.565 -10.463 15.138 1.00 97.00 162 VAL A N 1
ATOM 1268 C CA . VAL A 1 162 ? -4.863 -10.084 13.918 1.00 97.00 162 VAL A CA 1
ATOM 1269 C C . VAL A 1 162 ? -5.316 -11.034 12.822 1.00 97.00 162 VAL A C 1
ATOM 1271 O O . VAL A 1 162 ? -5.114 -12.247 12.913 1.00 97.00 162 VAL A O 1
ATOM 1274 N N . CYS A 1 163 ? -5.905 -10.485 11.769 1.00 97.31 163 CYS A N 1
ATOM 1275 C CA . CYS A 1 163 ? -6.400 -11.236 10.626 1.00 97.31 163 CYS A CA 1
ATOM 1276 C C . CYS A 1 163 ? -5.544 -10.968 9.388 1.00 97.31 163 CYS A C 1
ATOM 1278 O O . CYS A 1 163 ? -5.083 -9.856 9.171 1.00 97.31 163 CYS A O 1
ATOM 1280 N N . SER A 1 164 ? -5.361 -11.967 8.536 1.00 97.88 164 SER A N 1
ATOM 1281 C CA . SER A 1 164 ? -4.975 -11.747 7.147 1.00 97.88 164 SER A CA 1
ATOM 1282 C C . SER A 1 164 ? -6.211 -11.362 6.338 1.00 97.88 164 SER A C 1
ATOM 1284 O O . SER A 1 164 ? -7.318 -11.852 6.594 1.00 97.88 164 SER A O 1
ATOM 1286 N N . GLY A 1 165 ? -6.027 -10.476 5.368 1.00 97.69 165 GLY A N 1
ATOM 1287 C CA . GLY A 1 165 ? -7.084 -10.069 4.463 1.00 97.69 165 GLY A CA 1
ATOM 1288 C C . GLY A 1 165 ? -6.566 -9.406 3.198 1.00 97.69 165 GLY A C 1
ATOM 1289 O O . GLY A 1 165 ? -5.370 -9.410 2.895 1.00 97.69 165 GLY A O 1
ATOM 1290 N N . ARG A 1 166 ? -7.498 -8.817 2.453 1.00 97.75 166 ARG A N 1
ATOM 1291 C CA . ARG A 1 166 ? -7.252 -8.135 1.184 1.00 97.75 166 ARG A CA 1
ATOM 1292 C C . ARG A 1 166 ? -7.722 -6.692 1.281 1.00 97.75 166 ARG A C 1
ATOM 1294 O O . ARG A 1 166 ? -8.819 -6.436 1.773 1.00 97.75 166 ARG A O 1
ATOM 1301 N N . LEU A 1 167 ? -6.912 -5.768 0.775 1.00 97.19 167 LEU A N 1
ATOM 1302 C CA . LEU A 1 167 ? -7.264 -4.358 0.629 1.00 97.19 167 LEU A CA 1
ATOM 1303 C C . LEU A 1 167 ? -7.337 -4.009 -0.858 1.00 97.19 167 LEU A C 1
ATOM 1305 O O . LEU A 1 167 ? -6.363 -4.174 -1.595 1.00 97.19 167 LEU A O 1
ATOM 1309 N N . LYS A 1 168 ? -8.489 -3.499 -1.298 1.00 96.25 168 LYS A N 1
ATOM 1310 C CA . LYS A 1 168 ? -8.739 -3.083 -2.680 1.00 96.25 168 LYS A CA 1
ATOM 1311 C C . LYS A 1 168 ? -9.158 -1.620 -2.731 1.00 96.25 168 LYS A C 1
ATOM 1313 O O . LYS A 1 168 ? -10.338 -1.288 -2.679 1.00 96.25 168 LYS A O 1
ATOM 1318 N N . MET A 1 169 ? -8.178 -0.734 -2.882 1.00 90.00 169 MET A N 1
ATOM 1319 C CA . MET A 1 169 ? -8.453 0.690 -3.067 1.00 90.00 169 MET A CA 1
ATOM 1320 C C . MET A 1 169 ? -8.914 1.007 -4.504 1.00 90.00 169 MET A C 1
ATOM 1322 O O . MET A 1 169 ? -8.405 0.399 -5.454 1.00 90.00 169 MET A O 1
ATOM 1326 N N . PRO A 1 170 ? -9.793 2.009 -4.707 1.00 88.44 170 PRO A N 1
ATOM 1327 C CA . PRO A 1 170 ? -10.202 2.453 -6.038 1.00 88.44 170 PRO A CA 1
ATOM 1328 C C . PRO A 1 170 ? -8.998 2.787 -6.931 1.00 88.44 170 PRO A C 1
ATOM 1330 O O . PRO A 1 170 ? -8.133 3.591 -6.581 1.00 88.44 170 PRO A O 1
ATOM 1333 N N . GLY A 1 171 ? -8.910 2.137 -8.093 1.00 86.81 171 GLY A N 1
ATOM 1334 C CA . GLY A 1 171 ? -7.830 2.358 -9.060 1.00 86.81 171 GLY A CA 1
ATOM 1335 C C . GLY A 1 171 ? -6.446 1.835 -8.643 1.00 86.81 171 GLY A C 1
ATOM 1336 O O . GLY A 1 171 ? -5.467 2.124 -9.338 1.00 86.81 171 GLY A O 1
ATOM 1337 N N . LYS A 1 172 ? -6.316 1.088 -7.538 1.00 89.31 172 LYS A N 1
ATOM 1338 C CA . LYS A 1 172 ? -5.090 0.350 -7.182 1.00 89.31 172 LYS A CA 1
ATOM 1339 C C . LYS A 1 172 ? -5.320 -1.163 -7.321 1.00 89.31 172 LYS A C 1
ATOM 1341 O O . LYS A 1 172 ? -6.452 -1.634 -7.414 1.00 89.31 172 LYS A O 1
ATOM 1346 N N . ARG A 1 173 ? -4.222 -1.922 -7.404 1.00 90.94 173 ARG A N 1
ATOM 1347 C CA . ARG A 1 173 ? -4.273 -3.391 -7.350 1.00 90.94 173 ARG A CA 1
ATOM 1348 C C . ARG A 1 173 ? -4.642 -3.825 -5.933 1.00 90.94 173 ARG A C 1
ATOM 1350 O O . ARG A 1 173 ? -4.321 -3.126 -4.979 1.00 90.94 173 ARG A O 1
ATOM 1357 N N . GLU A 1 174 ? -5.309 -4.966 -5.828 1.00 94.62 174 GLU A N 1
ATOM 1358 C CA . GLU A 1 174 ? -5.589 -5.590 -4.538 1.00 94.62 174 GLU A CA 1
ATOM 1359 C C . GLU A 1 174 ? -4.290 -6.117 -3.915 1.00 94.62 174 GLU A C 1
ATOM 1361 O O . GLU A 1 174 ? -3.477 -6.728 -4.615 1.00 94.62 174 GLU A O 1
ATOM 1366 N N . ILE A 1 175 ? -4.106 -5.875 -2.618 1.00 95.88 175 ILE A N 1
ATOM 1367 C CA . ILE A 1 175 ? -2.923 -6.288 -1.854 1.00 95.88 175 ILE A CA 1
ATOM 1368 C C . ILE A 1 175 ? -3.320 -7.134 -0.640 1.00 95.88 175 ILE A C 1
ATOM 1370 O O . ILE A 1 175 ? -4.420 -6.982 -0.108 1.00 95.88 175 ILE A O 1
ATOM 1374 N N . CYS A 1 176 ? -2.428 -8.028 -0.204 1.00 97.00 176 CYS A N 1
ATOM 1375 C CA . CYS A 1 176 ? -2.570 -8.722 1.076 1.00 97.00 176 CYS A CA 1
ATOM 1376 C C . CYS A 1 176 ? -2.212 -7.774 2.219 1.00 97.00 176 CYS A C 1
ATOM 1378 O O . CYS A 1 176 ? -1.186 -7.102 2.150 1.00 97.00 176 CYS A O 1
ATOM 1380 N N . VAL A 1 177 ? -3.013 -7.773 3.279 1.00 97.75 177 VAL A N 1
ATOM 1381 C CA . VAL A 1 177 ? -2.796 -6.943 4.468 1.00 97.75 177 VAL A CA 1
ATOM 1382 C C . VAL A 1 177 ? -2.974 -7.757 5.744 1.00 97.75 177 VAL A C 1
ATOM 1384 O O . VAL A 1 177 ? -3.689 -8.764 5.762 1.00 97.75 177 VAL A O 1
ATOM 1387 N N . ALA A 1 178 ? -2.329 -7.303 6.816 1.00 97.31 178 ALA A N 1
ATOM 1388 C CA . ALA A 1 178 ? -2.667 -7.694 8.176 1.00 97.31 178 ALA A CA 1
ATOM 1389 C C . ALA A 1 178 ? -3.662 -6.673 8.746 1.00 97.31 178 ALA A C 1
ATOM 1391 O O . ALA A 1 178 ? -3.469 -5.467 8.619 1.00 97.31 178 ALA A O 1
ATOM 1392 N N . ILE A 1 179 ? -4.734 -7.158 9.357 1.00 96.56 179 ILE A N 1
ATOM 1393 C CA . ILE A 1 179 ? -5.840 -6.371 9.893 1.00 96.56 179 ILE A CA 1
ATOM 1394 C C . ILE A 1 179 ? -5.858 -6.623 11.391 1.00 96.56 179 ILE A C 1
ATOM 1396 O O . ILE A 1 179 ? -6.282 -7.684 11.848 1.00 96.56 179 ILE A O 1
ATOM 1400 N N . LYS A 1 180 ? -5.361 -5.655 12.156 1.00 96.19 180 LYS A N 1
ATOM 1401 C CA . LYS A 1 180 ? -5.457 -5.669 13.614 1.00 96.19 180 LYS A CA 1
ATOM 1402 C C . LYS A 1 180 ? -6.832 -5.139 14.001 1.00 96.19 180 LYS A C 1
ATOM 1404 O O . LYS A 1 180 ? -7.225 -4.064 13.556 1.00 96.19 180 LYS A O 1
ATOM 1409 N N . THR A 1 181 ? -7.566 -5.900 14.800 1.00 94.12 181 THR A N 1
ATOM 1410 C CA . THR A 1 181 ? -8.913 -5.539 15.255 1.00 94.12 181 THR A CA 1
ATOM 1411 C C . THR A 1 181 ? -8.913 -5.224 16.745 1.00 94.12 181 THR A C 1
ATOM 1413 O O . THR A 1 181 ? -8.122 -5.777 17.512 1.00 94.12 181 THR A O 1
ATOM 1416 N N . LEU A 1 182 ? -9.812 -4.331 17.159 1.00 93.88 182 LEU A N 1
ATOM 1417 C CA . LEU A 1 182 ? -10.071 -4.046 18.565 1.00 93.88 182 LEU A CA 1
ATOM 1418 C C . LEU A 1 182 ? -11.268 -4.889 19.018 1.00 93.88 182 LEU A C 1
ATOM 1420 O O . LEU A 1 182 ? -12.349 -4.802 18.433 1.00 93.88 182 LEU A O 1
ATOM 1424 N N . LYS A 1 183 ? -11.073 -5.727 20.039 1.00 92.31 183 LYS A N 1
ATOM 1425 C CA . LYS A 1 183 ? -12.107 -6.641 20.550 1.00 92.31 183 LYS A CA 1
ATOM 1426 C C . LYS A 1 183 ? -13.340 -5.895 21.069 1.00 92.31 183 LYS A C 1
ATOM 1428 O O . LYS A 1 183 ? -13.229 -4.786 21.584 1.00 92.31 183 LYS A O 1
ATOM 1433 N N . ALA A 1 184 ? -14.508 -6.535 21.024 1.00 89.94 184 ALA A N 1
ATOM 1434 C CA . ALA A 1 184 ? -15.713 -5.997 21.653 1.00 89.94 184 ALA A CA 1
ATOM 1435 C C . ALA A 1 184 ? -15.534 -5.834 23.176 1.00 89.94 184 ALA A C 1
ATOM 1437 O O . ALA A 1 184 ? -14.822 -6.611 23.815 1.00 89.94 184 ALA A O 1
ATOM 1438 N N . GLY A 1 185 ? -16.184 -4.820 23.758 1.00 89.50 185 GLY A N 1
ATOM 1439 C CA . GLY A 1 185 ? -16.079 -4.531 25.194 1.00 89.50 185 GLY A CA 1
ATOM 1440 C C . GLY A 1 185 ? -14.706 -4.006 25.626 1.00 89.50 185 GLY A C 1
ATOM 1441 O O . GLY A 1 185 ? -14.318 -4.180 26.781 1.00 89.50 185 GLY A O 1
ATOM 1442 N N . TYR A 1 186 ? -13.948 -3.406 24.704 1.00 92.19 186 TYR A N 1
ATOM 1443 C CA . TYR A 1 186 ? -12.692 -2.733 25.024 1.00 92.19 186 TYR A CA 1
ATOM 1444 C C . TYR A 1 186 ? -12.902 -1.608 26.049 1.00 92.19 186 TYR A C 1
ATOM 1446 O O . TYR A 1 186 ? -13.951 -0.967 26.099 1.00 92.19 186 TYR A O 1
ATOM 1454 N N . THR A 1 187 ? -11.870 -1.331 26.844 1.00 93.12 187 THR A N 1
ATOM 1455 C CA . THR A 1 187 ? -11.833 -0.135 27.700 1.00 93.12 187 THR A CA 1
ATOM 1456 C C . THR A 1 187 ? -11.386 1.090 26.904 1.00 93.12 187 THR A C 1
ATOM 1458 O O . THR A 1 187 ? -10.653 0.960 25.921 1.00 93.12 187 THR A O 1
ATOM 1461 N N . ASP A 1 188 ? -11.734 2.297 27.359 1.00 90.38 188 ASP A N 1
ATOM 1462 C CA . ASP A 1 188 ? -11.265 3.529 26.708 1.00 90.38 188 ASP A CA 1
ATOM 1463 C C . ASP A 1 188 ? -9.739 3.598 26.628 1.00 90.38 188 ASP A C 1
ATOM 1465 O O . ASP A 1 188 ? -9.195 4.049 25.624 1.00 90.38 188 ASP A O 1
ATOM 1469 N N . LYS A 1 189 ? -9.034 3.098 27.652 1.00 90.69 189 LYS A N 1
ATOM 1470 C CA . LYS A 1 189 ? -7.571 3.005 27.630 1.00 90.69 189 LYS A CA 1
ATOM 1471 C C . LYS A 1 189 ? -7.090 2.125 26.474 1.00 90.69 189 LYS A C 1
ATOM 1473 O O . LYS A 1 189 ? -6.261 2.570 25.695 1.00 90.69 189 LYS A O 1
ATOM 1478 N N . GLN A 1 190 ? -7.653 0.927 26.313 1.00 92.19 190 GLN A N 1
ATOM 1479 C CA . GLN A 1 190 ? -7.287 0.022 25.215 1.00 92.19 190 GLN A CA 1
ATOM 1480 C C . GLN A 1 190 ? -7.582 0.624 23.843 1.00 92.19 190 GLN A C 1
ATOM 1482 O O . GLN A 1 190 ? -6.786 0.460 22.926 1.00 92.19 190 GLN A O 1
ATOM 1487 N N . ARG A 1 191 ? -8.698 1.348 23.699 1.00 92.06 191 ARG A N 1
ATOM 1488 C CA . ARG A 1 191 ? -8.992 2.077 22.462 1.00 92.06 191 ARG A CA 1
ATOM 1489 C C . ARG A 1 191 ? -7.945 3.149 22.182 1.00 92.06 191 ARG A C 1
ATOM 1491 O O . ARG A 1 191 ? -7.489 3.256 21.050 1.00 92.06 191 ARG A O 1
ATOM 1498 N N . ARG A 1 192 ? -7.581 3.948 23.189 1.00 90.50 192 ARG A N 1
ATOM 1499 C CA . ARG A 1 192 ? -6.567 5.002 23.045 1.00 90.50 192 ARG A CA 1
ATOM 1500 C C . ARG A 1 192 ? -5.206 4.422 22.677 1.00 90.50 192 ARG A C 1
ATOM 1502 O O . ARG A 1 192 ? -4.603 4.909 21.730 1.00 90.50 192 ARG A O 1
ATOM 1509 N N . ASP A 1 193 ? -4.775 3.365 23.359 1.00 92.06 193 ASP A N 1
ATOM 1510 C CA . ASP A 1 193 ? -3.501 2.691 23.090 1.00 92.06 193 ASP A CA 1
ATOM 1511 C C . ASP A 1 193 ? -3.481 2.092 21.669 1.00 92.06 193 ASP A C 1
ATOM 1513 O O . ASP A 1 193 ? -2.525 2.296 20.924 1.00 92.06 193 ASP A O 1
ATOM 1517 N N . PHE A 1 194 ? -4.579 1.454 21.244 1.00 94.38 194 PHE A N 1
ATOM 1518 C CA . PHE A 1 194 ? -4.734 0.913 19.889 1.00 94.38 194 PHE A CA 1
ATOM 1519 C C . PHE A 1 194 ? -4.655 1.994 18.799 1.00 94.38 194 PHE A C 1
ATOM 1521 O O . PHE A 1 194 ? -3.994 1.813 17.779 1.00 94.38 194 PHE A O 1
ATOM 1528 N N . LEU A 1 195 ? -5.321 3.133 19.008 1.00 92.94 195 LEU A N 1
ATOM 1529 C CA . LEU A 1 195 ? -5.275 4.263 18.076 1.00 92.94 195 LEU A CA 1
ATOM 1530 C C . LEU A 1 195 ? -3.906 4.960 18.082 1.00 92.94 195 LEU A C 1
ATOM 1532 O O . LEU A 1 195 ? -3.457 5.412 17.033 1.00 92.94 195 LEU A O 1
ATOM 1536 N N . SER A 1 196 ? -3.234 5.012 19.234 1.00 91.38 196 SER A N 1
ATOM 1537 C CA . SER A 1 196 ? -1.885 5.569 19.364 1.00 91.38 196 SER A CA 1
ATOM 1538 C C . SER A 1 196 ? -0.861 4.767 18.555 1.00 91.38 196 SER A C 1
ATOM 1540 O O . SER A 1 196 ? -0.051 5.338 17.834 1.00 91.38 196 SER A O 1
ATOM 1542 N N . GLU A 1 197 ? -0.940 3.433 18.567 1.00 92.44 197 GLU A N 1
ATOM 1543 C CA . GLU A 1 197 ? -0.074 2.595 17.724 1.00 92.44 197 GLU A CA 1
ATOM 1544 C C . GLU A 1 197 ? -0.221 2.951 16.233 1.00 92.44 197 GLU A C 1
ATOM 1546 O O . GLU A 1 197 ? 0.775 3.130 15.530 1.00 92.44 197 GLU A O 1
ATOM 1551 N N . ALA A 1 198 ? -1.457 3.140 15.762 1.00 94.06 198 ALA A N 1
ATOM 1552 C CA . ALA A 1 198 ? -1.716 3.539 14.382 1.00 94.06 198 ALA A CA 1
ATOM 1553 C C . ALA A 1 198 ? -1.209 4.959 14.064 1.00 94.06 198 ALA A C 1
ATOM 1555 O O . ALA A 1 198 ? -0.664 5.183 12.984 1.00 94.06 198 ALA A O 1
ATOM 1556 N N . SER A 1 199 ? -1.349 5.922 14.981 1.00 92.25 199 SER A N 1
ATOM 1557 C CA . SER A 1 199 ? -0.867 7.291 14.750 1.00 92.25 199 SER A CA 1
ATOM 1558 C C . SER A 1 199 ? 0.661 7.395 14.751 1.00 92.25 199 SER A C 1
ATOM 1560 O O . SER A 1 199 ? 1.204 8.222 14.023 1.00 92.25 199 SER A O 1
ATOM 1562 N N . ILE A 1 200 ? 1.366 6.540 15.500 1.00 91.44 200 ILE A N 1
ATOM 1563 C CA . ILE A 1 200 ? 2.829 6.411 15.421 1.00 91.44 200 ILE A CA 1
ATOM 1564 C C . ILE A 1 200 ? 3.214 5.851 14.056 1.00 91.44 200 ILE A C 1
ATOM 1566 O O . ILE A 1 200 ? 4.014 6.456 13.350 1.00 91.44 200 ILE A O 1
ATOM 1570 N N . MET A 1 201 ? 2.625 4.719 13.658 1.00 93.62 201 MET A N 1
ATOM 1571 C CA . MET A 1 201 ? 2.963 4.070 12.387 1.00 93.62 201 MET A CA 1
ATOM 1572 C C . MET A 1 201 ? 2.682 4.968 11.175 1.00 93.62 201 MET A C 1
ATOM 1574 O O . MET A 1 201 ? 3.472 4.977 10.236 1.00 93.62 201 MET A O 1
ATOM 1578 N N . GLY A 1 202 ? 1.598 5.749 11.205 1.00 92.00 202 GLY A N 1
ATOM 1579 C CA . GLY A 1 202 ? 1.216 6.662 10.123 1.00 92.00 202 GLY A CA 1
ATOM 1580 C C . GLY A 1 202 ? 2.208 7.802 9.854 1.00 92.00 202 GLY A C 1
ATOM 1581 O O . GLY A 1 202 ? 2.167 8.420 8.794 1.00 92.00 202 GLY A O 1
ATOM 1582 N N . GLN A 1 203 ? 3.134 8.070 10.779 1.00 91.69 203 GLN A N 1
ATOM 1583 C CA . GLN A 1 203 ? 4.170 9.092 10.604 1.00 91.69 203 GLN A CA 1
ATOM 1584 C C . GLN A 1 203 ? 5.407 8.592 9.848 1.00 91.69 203 GLN A C 1
ATOM 1586 O O . GLN A 1 203 ? 6.256 9.406 9.481 1.00 91.69 203 GLN A O 1
ATOM 1591 N N . PHE A 1 204 ? 5.532 7.281 9.617 1.00 89.00 204 PHE A N 1
ATOM 1592 C CA . PHE A 1 204 ? 6.715 6.685 9.003 1.00 89.00 204 PHE A CA 1
ATOM 1593 C C . PHE A 1 204 ? 6.424 6.126 7.611 1.00 89.00 204 PHE A C 1
ATOM 1595 O O . PHE A 1 204 ? 5.507 5.334 7.408 1.00 89.00 204 PHE A O 1
ATOM 1602 N N . ASP A 1 205 ? 7.295 6.471 6.667 1.00 88.00 205 ASP A N 1
ATOM 1603 C CA . ASP A 1 205 ? 7.359 5.861 5.344 1.00 88.00 205 ASP A CA 1
ATOM 1604 C C . ASP A 1 205 ? 8.818 5.496 5.051 1.00 88.00 205 ASP A C 1
ATOM 1606 O O . ASP A 1 205 ? 9.646 6.348 4.728 1.00 88.00 205 ASP A O 1
ATOM 1610 N N . HIS A 1 206 ? 9.176 4.236 5.304 1.00 88.75 206 HIS A N 1
ATOM 1611 C CA . HIS A 1 206 ? 10.555 3.767 5.203 1.00 88.75 206 HIS A CA 1
ATOM 1612 C C . HIS A 1 206 ? 10.601 2.263 4.890 1.00 88.75 206 HIS A C 1
ATOM 1614 O O . HIS A 1 206 ? 9.859 1.499 5.506 1.00 88.75 206 HIS A O 1
ATOM 1620 N N . PRO A 1 207 ? 11.517 1.784 4.024 1.00 90.00 207 PRO A N 1
ATOM 1621 C CA . PRO A 1 207 ? 11.569 0.377 3.601 1.00 90.00 207 PRO A CA 1
ATOM 1622 C C . PRO A 1 207 ? 11.792 -0.639 4.733 1.00 90.00 207 PRO A C 1
ATOM 1624 O O . PRO A 1 207 ? 11.441 -1.805 4.584 1.00 90.00 207 PRO A O 1
ATOM 1627 N N . ASN A 1 208 ? 12.374 -0.208 5.856 1.00 94.62 208 ASN A N 1
ATOM 1628 C CA . ASN A 1 208 ? 12.647 -1.060 7.023 1.00 94.62 208 ASN A CA 1
ATOM 1629 C C . ASN A 1 208 ? 11.639 -0.875 8.174 1.00 94.62 208 ASN A C 1
ATOM 1631 O O . ASN A 1 208 ? 11.871 -1.388 9.266 1.00 94.62 208 ASN A O 1
ATOM 1635 N N . ILE A 1 209 ? 10.559 -0.115 7.965 1.00 92.00 209 ILE A N 1
ATOM 1636 C CA . ILE A 1 209 ? 9.487 0.094 8.946 1.00 92.00 209 ILE A CA 1
ATOM 1637 C C . ILE A 1 209 ? 8.191 -0.460 8.354 1.00 92.00 209 ILE A C 1
ATOM 1639 O O . ILE A 1 209 ? 7.931 -0.320 7.161 1.00 92.00 209 ILE A O 1
ATOM 1643 N N . ILE A 1 210 ? 7.381 -1.124 9.179 1.00 94.38 210 ILE A N 1
ATOM 1644 C CA . ILE A 1 210 ? 6.090 -1.659 8.738 1.00 94.38 210 ILE A CA 1
ATOM 1645 C C . ILE A 1 210 ? 5.191 -0.496 8.310 1.00 94.38 210 ILE A C 1
ATOM 1647 O O . ILE A 1 210 ? 4.891 0.387 9.110 1.00 94.38 210 ILE A O 1
ATOM 1651 N N . HIS A 1 211 ? 4.741 -0.531 7.058 1.00 94.19 211 HIS A N 1
ATOM 1652 C CA . HIS A 1 211 ? 3.864 0.487 6.496 1.00 94.19 211 HIS A CA 1
ATOM 1653 C C . HIS A 1 211 ? 2.414 0.307 6.969 1.00 94.19 211 HIS A C 1
ATOM 1655 O O . HIS A 1 211 ? 1.855 -0.791 6.886 1.00 94.19 211 HIS A O 1
ATOM 1661 N N . LEU A 1 212 ? 1.793 1.395 7.430 1.00 96.38 212 LEU A N 1
ATOM 1662 C CA . LEU A 1 212 ? 0.368 1.443 7.747 1.00 96.38 212 LEU A CA 1
ATOM 1663 C C . LEU A 1 212 ? -0.432 1.885 6.516 1.00 96.38 212 LEU A C 1
ATOM 1665 O O . LEU A 1 212 ? -0.448 3.061 6.169 1.00 96.38 212 LEU A O 1
ATOM 1669 N N . GLU A 1 213 ? -1.171 0.957 5.907 1.00 95.31 213 GLU A N 1
ATOM 1670 C CA . GLU A 1 213 ? -2.040 1.266 4.757 1.00 95.31 213 GLU A CA 1
ATOM 1671 C C . GLU A 1 213 ? -3.204 2.209 5.120 1.00 95.31 213 GLU A C 1
ATOM 1673 O O . GLU A 1 213 ? -3.669 3.002 4.294 1.00 95.31 213 GLU A O 1
ATOM 1678 N N . GLY A 1 214 ? -3.694 2.114 6.358 1.00 95.12 214 GLY A N 1
ATOM 1679 C CA . GLY A 1 214 ? -4.724 2.991 6.899 1.00 95.12 214 GLY A CA 1
ATOM 1680 C C . GLY A 1 214 ? -5.472 2.393 8.086 1.00 95.12 214 GLY A C 1
ATOM 1681 O O . GLY A 1 214 ? -5.128 1.329 8.600 1.00 95.12 214 GLY A O 1
ATOM 1682 N N . VAL A 1 215 ? -6.511 3.102 8.513 1.00 95.88 215 VAL A N 1
ATOM 1683 C CA . VAL A 1 215 ? -7.347 2.790 9.675 1.00 95.88 215 VAL A CA 1
ATOM 1684 C C . VAL A 1 215 ? -8.823 2.790 9.301 1.00 95.88 215 VAL A C 1
ATOM 1686 O O . VAL A 1 215 ? -9.236 3.410 8.323 1.00 95.88 215 VAL A O 1
ATOM 1689 N N . VAL A 1 216 ? -9.628 2.121 10.119 1.00 94.19 216 VAL A N 1
ATOM 1690 C CA . VAL A 1 216 ? -11.088 2.198 10.074 1.00 94.19 216 VAL A CA 1
ATOM 1691 C C . VAL A 1 216 ? -11.545 2.672 11.445 1.00 94.19 216 VAL A C 1
ATOM 1693 O O . VAL A 1 216 ? -11.477 1.922 12.416 1.00 94.19 216 VAL A O 1
ATOM 1696 N N . THR A 1 217 ? -11.976 3.926 11.536 1.00 90.56 217 THR A N 1
ATOM 1697 C CA . THR A 1 217 ? -12.440 4.535 12.793 1.00 90.56 217 THR A CA 1
ATOM 1698 C C . THR A 1 217 ? -13.932 4.840 12.777 1.00 90.56 217 THR A C 1
ATOM 1700 O O . THR A 1 217 ? -14.549 4.973 13.836 1.00 90.56 217 THR A O 1
ATOM 1703 N N . LYS A 1 218 ? -14.538 4.916 11.589 1.00 82.31 218 LYS A N 1
ATOM 1704 C CA . LYS A 1 218 ? -15.970 5.158 11.412 1.00 82.31 218 LYS A CA 1
ATOM 1705 C C . LYS A 1 218 ? -16.712 3.846 11.163 1.00 82.31 218 LYS A C 1
ATOM 1707 O O . LYS A 1 218 ? -16.643 3.284 10.073 1.00 82.31 218 LYS A O 1
ATOM 1712 N N . CYS A 1 219 ? -17.474 3.393 12.152 1.00 62.00 219 CYS A N 1
ATOM 1713 C CA . CYS A 1 219 ? -18.493 2.363 11.954 1.00 62.00 219 CYS A CA 1
ATOM 1714 C C . CYS A 1 219 ? -19.825 3.057 11.622 1.00 62.00 219 CYS A C 1
ATOM 1716 O O . CYS A 1 219 ? -20.175 4.031 12.288 1.00 62.00 219 CYS A O 1
ATOM 1718 N N . LYS A 1 220 ? -20.527 2.601 10.577 1.00 44.28 220 LYS A N 1
ATOM 1719 C CA . LYS A 1 220 ? -21.924 2.996 10.329 1.00 44.28 220 LYS A CA 1
ATOM 1720 C C . LYS A 1 220 ? -22.856 2.325 11.326 1.00 44.28 220 LYS A C 1
ATOM 1722 O O . LYS A 1 220 ? -22.572 1.156 11.669 1.00 44.28 220 LYS A O 1
#

Nearest PDB structures (foldseek):
  2rei-assembly1_A  TM=9.662E-01  e=5.433E-13  Homo sapiens
  7eed-assembly1_A  TM=9.614E-01  e=1.709E-12  Homo sapiens
  7eef-assembly1_A  TM=9.639E-01  e=2.941E-12  Homo sapiens
  7eec-assembly1_A  TM=9.601E-01  e=6.064E-12  Homo sapiens
  2r2p-assembly1_A  TM=9.794E-01  e=2.739E-11  Homo sapiens